Protein 6NOZ (pdb70)

Secondary structure (DSSP, 8-state):
----HHHH-STTHHHHHHS--GGG---EEEETTEEEE-S-TT--HHHHHHHHHHTT--BSSHHHHHHHHHHHTT--HHHHHHHHHHHTPPTTS---HHHHHHHHGGGBPP-EEEEEEEE-TTSSSEEEEEE-SSEEES-SBTT-EEEEE-TTSPEEEEEEEEEEEEEEEEPSSS-B---GGGBPP-SEEEEEE---TTS--EEEEEETTT-EEEETTEEEE--GGGS-EEEEEEE---SS---PPP-

Solvent-accessible surface area: 12442 Å² total

Structure (mmCIF, N/CA/C/O backbone):
data_6NOZ
#
_entry.id   6NOZ
#
_cell.length_a   49.722
_cell.length_b   65.672
_cell.length_c   170.038
_cell.angle_alpha   90.000
_cell.angle_beta   90.000
_cell.angle_gamma   90.000
#
_symmetry.space_group_name_H-M   'C 2 2 21'
#
loop_
_entity.id
_entity.type
_entity.pdbx_description
1 polymer Polyprotein
2 non-polymer 'ZINC ION'
3 non-polymer GLYCEROL
4 water water
#
loop_
_atom_site.group_PDB
_atom_site.id
_atom_site.type_symbol
_atom_site.label_atom_id
_atom_site.label_alt_id
_atom_site.label_comp_id
_atom_site.label_asym_id
_atom_site.label_entity_id
_atom_site.label_seq_id
_atom_site.pdbx_PDB_ins_code
_atom_site.Cartn_x
_atom_site.Cartn_y
_atom_site.Cartn_z
_atom_site.occupancy
_atom_site.B_iso_or_equiv
_atom_site.auth_seq_id
_atom_site.auth_comp_id
_atom_site.auth_asym_id
_atom_site.auth_atom_id
_atom_site.pdbx_PDB_model_num
ATOM 1 N N . SER A 1 1 ? -11.432 59.017 75.529 1.00 25.10 -1 SER A N 1
ATOM 2 C CA . SER A 1 1 ? -10.482 59.183 74.441 1.00 17.36 -1 SER A CA 1
ATOM 3 C C . SER A 1 1 ? -10.248 57.852 73.716 1.00 13.32 -1 SER A C 1
ATOM 4 O O . SER A 1 1 ? -10.112 56.818 74.360 1.00 18.16 -1 SER A O 1
ATOM 7 N N . ASN A 1 2 ? -10.222 57.875 72.382 1.00 12.69 0 ASN A N 1
ATOM 8 C CA . ASN A 1 2 ? -10.025 56.647 71.612 1.00 11.56 0 ASN A CA 1
ATOM 9 C C . ASN A 1 2 ? -8.679 56.037 71.980 1.00 12.06 0 ASN A C 1
ATOM 10 O O . ASN A 1 2 ? -7.703 56.746 72.076 1.00 11.47 0 ASN A O 1
ATOM 15 N N . ASN A 1 3 ? -8.658 54.729 72.217 1.00 11.15 1 ASN A N 1
ATOM 16 C CA . ASN A 1 3 ? -7.482 54.014 72.710 1.00 15.15 1 ASN A CA 1
ATOM 17 C C . ASN A 1 3 ? -6.526 53.684 71.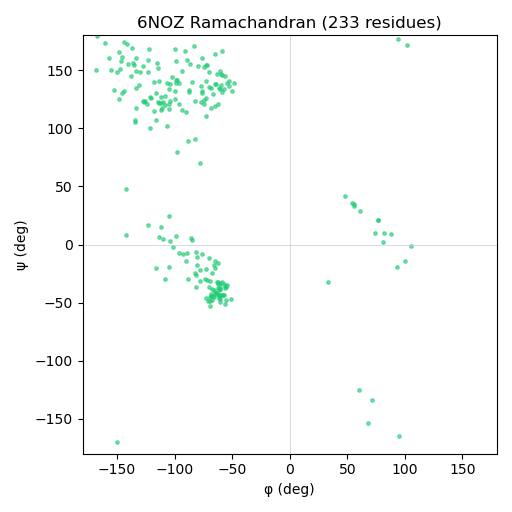561 1.00 17.85 1 ASN A C 1
ATOM 18 O O . ASN A 1 3 ? -6.666 52.646 70.912 1.00 25.14 1 ASN A O 1
ATOM 23 N N . TRP A 1 4 ? -5.582 54.583 71.289 1.00 10.42 2 TRP A N 1
ATOM 24 C CA . TRP A 1 4 ? -4.659 54.399 70.162 1.00 12.86 2 TRP A CA 1
ATOM 25 C C . TRP A 1 4 ? -3.275 53.969 70.644 1.00 12.75 2 TRP A C 1
ATOM 26 O O . TRP A 1 4 ? -2.487 53.414 69.871 1.00 11.66 2 TRP A O 1
ATOM 37 N N . ASP A 1 5 ? -2.997 54.204 71.924 1.00 10.08 3 ASP A N 1
ATOM 38 C CA . ASP A 1 5 ? -1.675 53.914 72.478 1.00 14.59 3 ASP A CA 1
ATOM 39 C C . ASP A 1 5 ? -1.323 52.429 72.399 1.00 17.13 3 ASP A C 1
ATOM 40 O O . ASP A 1 5 ? -0.165 52.084 72.210 1.00 17.43 3 ASP A O 1
ATOM 45 N N . SER A 1 6 ? -2.310 51.544 72.539 1.00 15.27 4 SER A N 1
ATOM 46 C CA . SER A 1 6 ? -1.995 50.118 72.509 1.00 22.29 4 SER A CA 1
ATOM 47 C C . SER A 1 6 ? -1.782 49.633 71.075 1.00 18.71 4 SER A C 1
ATOM 48 O O . SER A 1 6 ? -1.003 48.717 70.845 1.00 22.91 4 SER A O 1
ATOM 51 N N . HIS A 1 7 ? -2.471 50.247 70.115 1.00 13.53 5 HIS A N 1
ATOM 52 C CA . HIS A 1 7 ? -2.244 49.918 68.708 1.00 11.62 5 HIS A CA 1
ATOM 53 C C . HIS A 1 7 ? -0.879 50.390 68.241 1.00 11.72 5 HIS A C 1
ATOM 54 O O . HIS A 1 7 ? -0.148 49.628 67.613 1.00 13.55 5 HIS A O 1
ATOM 61 N N . TYR A 1 8 ? -0.539 51.645 68.540 1.00 8.67 6 TYR A N 1
ATOM 62 C CA . TYR A 1 8 ? 0.690 52.250 68.017 1.00 11.16 6 TYR A CA 1
ATOM 63 C C . TYR A 1 8 ? 1.902 52.004 68.899 1.00 16.25 6 TYR A C 1
ATOM 64 O O . TYR A 1 8 ? 3.034 51.994 68.412 1.00 15.30 6 TYR A O 1
ATOM 73 N N . GLY A 1 9 ? 1.675 51.864 70.200 1.00 12.01 7 GLY A N 1
ATOM 74 C CA . GLY A 1 9 ? 2.759 51.559 71.119 1.00 13.71 7 GLY A CA 1
ATOM 75 C C . GLY A 1 9 ? 3.663 52.719 71.478 1.00 12.67 7 GLY A C 1
ATOM 76 O O . GLY A 1 9 ? 4.804 52.508 71.902 1.00 14.78 7 GLY A O 1
ATOM 77 N N . PHE A 1 10 ? 3.183 53.945 71.305 1.00 10.59 8 PHE A N 1
ATOM 78 C CA . PHE A 1 10 ? 3.929 55.103 71.788 1.00 15.64 8 PHE A CA 1
ATOM 79 C C . PHE A 1 10 ? 2.973 56.129 72.389 1.00 18.22 8 PHE A C 1
ATOM 80 O O . PHE A 1 10 ? 1.792 56.149 72.059 1.00 14.35 8 PHE A O 1
ATOM 88 N N . ASP A 1 11 ? 3.486 56.964 73.286 1.00 17.08 9 ASP A N 1
ATOM 89 C CA . ASP A 1 11 ? 2.655 57.947 73.981 1.00 18.54 9 ASP A CA 1
ATOM 90 C C . ASP A 1 11 ? 2.055 58.972 73.023 1.00 14.48 9 ASP A C 1
ATOM 91 O O . ASP A 1 11 ? 2.681 59.328 72.025 1.00 14.42 9 ASP A O 1
ATOM 96 N N . LYS A 1 12 ? 0.847 59.441 73.334 1.00 15.64 10 LYS A N 1
ATOM 97 C CA . LYS A 1 12 ? 0.162 60.452 72.516 1.00 14.95 10 LYS A CA 1
ATOM 98 C C . LYS A 1 12 ? -0.114 59.989 71.082 1.00 14.28 10 LYS A C 1
ATOM 99 O O . LYS A 1 12 ? -0.196 60.800 70.162 1.00 10.69 10 LYS A O 1
ATOM 105 N N . ALA A 1 13 ? -0.283 58.686 70.897 1.00 10.34 11 ALA A N 1
ATOM 106 C CA . ALA A 1 13 ? -0.582 58.139 69.582 1.00 13.58 11 ALA A CA 1
ATOM 107 C C . ALA A 1 13 ? -1.877 58.739 69.017 1.00 13.50 11 ALA A C 1
ATOM 108 O O . ALA A 1 13 ? -1.994 58.949 67.812 1.00 11.97 11 ALA A O 1
ATOM 110 N N . GLY A 1 14 ? -2.822 59.063 69.894 1.00 12.25 12 GLY A N 1
ATOM 111 C CA . GLY A 1 14 ? -4.105 59.613 69.468 1.00 15.40 12 GLY A CA 1
ATOM 112 C C . GLY A 1 14 ? -3.965 60.958 68.779 1.00 17.86 12 GLY A C 1
ATOM 113 O O . GLY A 1 14 ? -4.736 61.298 67.878 1.00 21.72 12 GLY A O 1
ATOM 114 N N . GLU A 1 15 ? -2.969 61.729 69.199 1.00 16.72 13 GLU A N 1
ATOM 115 C CA . GLU A 1 15 ? -2.667 62.989 68.537 1.00 17.74 13 GLU A CA 1
ATOM 116 C C . GLU A 1 15 ? -2.101 62.719 67.151 1.00 16.34 13 GLU A C 1
ATOM 117 O O . GLU A 1 15 ? -2.598 63.234 66.150 1.00 19.47 13 GLU A O 1
ATOM 123 N N . PHE A 1 16 ? -1.073 61.886 67.097 1.00 12.13 14 PHE A N 1
ATOM 124 C CA . PHE A 1 16 ? -0.385 61.616 65.833 1.00 11.56 14 PHE A CA 1
ATOM 125 C C . PHE A 1 16 ? -1.335 61.002 64.809 1.00 12.06 14 PHE A C 1
ATOM 126 O O . PHE A 1 16 ? -1.282 61.322 63.617 1.00 13.47 14 PHE A O 1
ATOM 134 N N . HIS A 1 17 ? -2.217 60.136 65.296 1.00 10.67 15 HIS A N 1
ATOM 135 C CA . HIS A 1 17 ? -3.084 59.338 64.436 1.00 14.90 15 HIS A CA 1
ATOM 136 C C . HIS A 1 17 ? -3.896 60.200 63.486 1.00 14.93 15 HIS A C 1
ATOM 137 O O . HIS A 1 17 ? -4.120 59.826 62.343 1.00 10.65 15 HIS A O 1
ATOM 144 N N . MET A 1 18 ? -4.326 61.363 63.957 1.00 12.47 16 MET A N 1
ATOM 145 C CA . MET A 1 18 ? -5.204 62.207 63.153 1.00 17.04 16 MET A CA 1
ATOM 146 C C . MET A 1 18 ? -4.470 63.189 62.241 1.00 18.42 16 MET A C 1
ATOM 147 O O . MET A 1 18 ? -5.091 63.838 61.398 1.00 11.29 16 MET A O 1
ATOM 152 N N . LEU A 1 19 ? -3.153 63.284 62.383 1.00 8.65 17 LEU A N 1
ATOM 153 C CA . LEU A 1 19 ? -2.402 64.269 61.604 1.00 9.33 17 LEU A CA 1
ATOM 154 C C . LEU A 1 19 ? -2.324 63.943 60.113 1.00 14.07 17 LEU A C 1
ATOM 155 O O . LEU A 1 19 ? -2.295 62.776 59.708 1.00 13.77 17 LEU A O 1
ATOM 160 N N . ASP A 1 20 ? -2.277 65.001 59.313 1.00 9.71 18 ASP A N 1
ATOM 161 C CA . ASP A 1 20 ? -1.991 64.925 57.881 1.00 10.65 18 ASP A CA 1
ATOM 162 C C . ASP A 1 20 ? -0.507 64.650 57.707 1.00 13.97 18 ASP A C 1
ATOM 163 O O . ASP A 1 20 ? 0.310 65.426 58.179 1.00 13.51 18 ASP A O 1
ATOM 168 N N . HIS A 1 21 ? -0.150 63.552 57.049 1.00 10.75 19 HIS A N 1
ATOM 169 C CA . HIS A 1 21 ? 1.269 63.192 56.913 1.00 11.14 19 HIS A CA 1
ATOM 170 C C . HIS A 1 21 ? 1.837 63.536 55.540 1.00 11.87 19 HIS A C 1
ATOM 171 O O . HIS A 1 21 ? 3.020 63.311 55.282 1.00 10.35 19 HIS A O 1
ATOM 178 N N . THR A 1 22 ? 1.000 64.064 54.653 1.00 9.75 20 THR A N 1
ATOM 179 C CA . THR A 1 22 ? 1.384 64.161 53.239 1.00 10.52 20 THR A CA 1
ATOM 180 C C . THR A 1 22 ? 2.546 65.122 53.001 1.00 13.43 20 THR A C 1
ATOM 181 O O . THR A 1 22 ? 3.205 65.047 51.966 1.00 14.63 20 THR A O 1
ATOM 185 N N . GLY A 1 23 ? 2.817 66.001 53.968 1.00 12.60 21 GLY A N 1
ATOM 186 C CA . GLY A 1 23 ? 3.929 66.933 53.853 1.00 15.38 21 GLY A CA 1
ATOM 187 C C . GLY A 1 23 ? 5.279 66.243 53.958 1.00 15.54 21 GLY A C 1
ATOM 188 O O . GLY A 1 23 ? 6.322 66.827 53.653 1.00 14.75 21 GLY A O 1
ATOM 189 N N . PHE A 1 24 ? 5.258 64.983 54.373 1.00 12.06 22 PHE A N 1
ATOM 190 C CA . PHE A 1 24 ? 6.493 64.240 54.575 1.00 12.73 22 PHE A CA 1
ATOM 191 C C . PHE A 1 24 ? 6.679 63.114 53.564 1.00 14.35 22 PHE A C 1
ATOM 192 O O . PHE A 1 24 ? 7.514 62.221 53.752 1.00 11.28 22 PHE A O 1
ATOM 200 N N . ALA A 1 25 ? 5.904 63.158 52.484 1.00 12.11 23 ALA A N 1
ATOM 201 C CA . ALA A 1 25 ? 6.044 62.166 51.421 1.00 10.57 23 ALA A CA 1
ATOM 202 C C . ALA A 1 25 ? 7.254 62.489 50.552 1.00 17.95 23 ALA A C 1
ATOM 203 O O . ALA A 1 25 ? 7.105 62.899 49.402 1.00 11.56 23 ALA A O 1
ATOM 205 N N . PHE A 1 26 ? 8.454 62.322 51.108 1.00 14.64 24 PHE A N 1
ATOM 206 C CA . PHE A 1 26 ? 9.675 62.538 50.334 1.00 13.51 24 PHE A CA 1
ATOM 207 C C . PHE A 1 26 ? 9.772 61.525 49.196 1.00 9.93 24 PHE A C 1
ATOM 208 O O . PHE A 1 26 ? 9.462 60.349 49.394 1.00 9.28 24 PHE A O 1
ATOM 216 N N . PRO A 1 27 ? 10.194 61.976 48.001 1.00 10.54 25 PRO A N 1
ATOM 217 C CA . PRO A 1 27 ? 10.507 61.061 46.899 1.00 13.37 25 PRO A CA 1
ATOM 218 C C . PRO A 1 27 ? 11.454 59.952 47.357 1.00 16.41 25 PRO A C 1
ATOM 219 O O . PRO A 1 27 ? 12.448 60.233 48.048 1.00 12.26 25 PRO A O 1
ATOM 223 N N . SER A 1 28 ? 11.128 58.709 47.015 1.00 11.08 26 SER A N 1
ATOM 224 C CA . SER A 1 28 ? 11.954 57.566 47.402 1.00 12.39 26 SER A CA 1
ATOM 225 C C . SER A 1 28 ? 12.185 56.617 46.235 1.00 14.34 26 SER A C 1
ATOM 226 O O . SER A 1 28 ? 11.447 56.637 45.238 1.00 12.70 26 SER A O 1
ATOM 229 N N . GLU A 1 29 ? 13.221 55.795 46.368 1.00 11.68 27 GLU A N 1
ATOM 230 C CA . GLU A 1 29 ? 13.608 54.812 45.358 1.00 13.25 27 GLU A CA 1
ATOM 231 C C . GLU A 1 29 ? 14.130 53.563 46.051 1.00 13.78 27 GLU A C 1
ATOM 232 O O . GLU A 1 29 ? 14.288 53.542 47.265 1.00 13.47 27 GLU A O 1
ATOM 238 N N . VAL A 1 30 ? 14.411 52.531 45.269 1.00 14.41 28 VAL A N 1
ATOM 239 C CA . VAL A 1 30 ? 15.066 51.343 45.781 1.00 16.14 28 VAL A CA 1
ATOM 240 C C . VAL A 1 30 ? 16.448 51.262 45.139 1.00 17.50 28 VAL A C 1
ATOM 241 O O . VAL A 1 30 ? 16.576 51.245 43.915 1.00 14.91 28 VAL A O 1
ATOM 245 N N . VAL A 1 31 ? 17.482 51.252 45.979 1.00 10.09 29 VAL A N 1
ATOM 246 C CA . VAL A 1 31 ? 18.873 51.192 45.531 1.00 9.48 29 VAL A CA 1
ATOM 247 C C . VAL A 1 31 ? 19.554 50.037 46.250 1.00 9.24 29 VAL A C 1
ATOM 248 O O . VAL A 1 31 ? 19.525 49.977 47.471 1.00 8.04 29 VAL A O 1
ATOM 252 N N . ASN A 1 32 ? 20.126 49.109 45.489 1.00 8.76 30 ASN A N 1
ATOM 253 C CA . ASN A 1 32 ? 20.730 47.907 46.053 1.00 10.31 30 ASN A CA 1
ATOM 254 C C . ASN A 1 32 ? 19.822 47.231 47.065 1.00 11.43 30 ASN A C 1
ATOM 255 O O . ASN A 1 32 ? 20.278 46.819 48.128 1.00 10.81 30 ASN A O 1
ATOM 260 N N . GLY A 1 33 ? 18.531 47.155 46.753 1.00 10.64 31 GLY A N 1
ATOM 261 C CA . GLY A 1 33 ? 17.586 46.466 47.617 1.00 8.66 31 GLY A CA 1
ATOM 262 C C . GLY A 1 33 ? 17.079 47.254 48.814 1.00 15.13 31 GLY A C 1
ATOM 263 O O . GLY A 1 33 ? 16.291 46.735 49.608 1.00 17.97 31 GLY A O 1
ATOM 264 N N . ARG A 1 34 ? 17.504 48.506 48.948 1.00 10.88 32 ARG A N 1
ATOM 265 C CA . ARG A 1 34 ? 17.106 49.314 50.104 1.00 8.33 32 ARG A CA 1
ATOM 266 C C . ARG A 1 34 ? 16.225 50.479 49.710 1.00 10.26 32 ARG A C 1
ATOM 267 O O . ARG A 1 34 ? 16.479 51.137 48.705 1.00 9.42 32 ARG A O 1
ATOM 275 N N . ARG A 1 35 ? 15.220 50.763 50.532 1.00 9.45 33 ARG A N 1
ATOM 276 C CA . ARG A 1 35 ? 14.420 51.971 50.368 1.00 6.35 33 ARG A CA 1
ATOM 277 C C . ARG A 1 35 ? 15.235 53.193 50.787 1.00 8.34 33 ARG A C 1
ATOM 278 O O . ARG A 1 35 ? 15.756 53.247 51.905 1.00 10.06 33 ARG A O 1
ATOM 286 N N . VAL A 1 36 ? 15.336 54.172 49.892 1.00 9.28 34 VAL A N 1
ATOM 287 C CA . VAL A 1 36 ? 16.110 55.376 50.155 1.00 12.29 34 VAL A CA 1
ATOM 288 C C . VAL A 1 36 ? 15.357 56.624 49.727 1.00 13.97 34 VAL A C 1
ATOM 289 O O . VAL A 1 36 ? 14.496 56.568 48.842 1.00 9.55 34 VAL A O 1
ATOM 293 N N . LEU A 1 37 ? 15.683 57.743 50.372 1.00 8.80 35 LEU A N 1
ATOM 294 C CA . LEU A 1 37 ? 15.043 59.029 50.103 1.00 9.66 35 LEU A CA 1
ATOM 295 C C . LEU A 1 37 ? 15.959 59.968 49.338 1.00 9.86 35 LEU A C 1
ATOM 296 O O . LEU A 1 37 ? 17.137 60.084 49.662 1.00 8.61 35 LEU A O 1
ATOM 301 N N . LYS A 1 38 ? 15.389 60.675 48.379 1.00 9.30 36 LYS A N 1
ATOM 302 C CA . LYS A 1 38 ? 16.106 61.696 47.643 1.00 11.32 36 LYS A CA 1
ATOM 303 C C . LYS A 1 38 ? 16.620 62.790 48.617 1.00 14.22 36 LYS A C 1
ATOM 304 O O . LYS A 1 38 ? 15.945 63.161 49.507 1.00 11.21 36 LYS A O 1
ATOM 310 N N . THR A 1 39 ? 17.839 63.231 48.444 1.00 9.91 37 THR A N 1
ATOM 311 C CA . THR A 1 39 ? 18.354 64.293 49.295 1.00 12.81 37 THR A CA 1
ATOM 312 C C . THR A 1 39 ? 17.572 65.579 49.058 1.00 20.67 37 THR A C 1
ATOM 313 O O . THR A 1 39 ? 17.560 66.100 47.942 1.00 10.30 37 THR A O 1
ATOM 317 N N . THR A 1 40 ? 16.916 66.074 50.108 1.00 10.92 38 THR A N 1
ATOM 318 C CA . THR A 1 40 ? 16.149 67.313 50.030 1.00 12.86 38 THR A CA 1
ATOM 319 C C . THR A 1 40 ? 15.744 67.781 51.419 1.00 13.84 38 THR A C 1
ATOM 320 O O . THR A 1 40 ? 15.568 66.960 52.319 1.00 14.62 38 THR A O 1
ATOM 324 N N . ASP A 1 41 ? 15.612 69.094 51.601 1.00 13.11 39 ASP A N 1
ATOM 325 C CA . ASP A 1 41 ? 15.136 69.641 52.872 1.00 8.59 39 ASP A CA 1
ATOM 326 C C . ASP A 1 41 ? 15.973 69.181 54.077 1.00 12.31 39 ASP A C 1
ATOM 327 O O . ASP A 1 41 ? 15.430 68.993 55.167 1.00 12.23 39 ASP A O 1
ATOM 332 N N . ASN A 1 42 ? 17.274 68.980 53.883 1.00 13.79 40 ASN A N 1
ATOM 333 C CA . ASN A 1 42 ? 18.143 68.446 54.940 1.00 13.52 40 ASN A CA 1
ATOM 334 C C . ASN A 1 42 ? 17.659 67.128 55.554 1.00 10.76 40 ASN A C 1
ATOM 335 O O . ASN A 1 42 ? 17.847 66.885 56.753 1.00 10.96 40 ASN A O 1
ATOM 340 N N . ASN A 1 43 ? 17.060 66.265 54.744 1.00 9.70 41 ASN A N 1
ATOM 341 C CA . ASN A 1 43 ? 16.467 65.052 55.287 1.00 9.80 41 ASN A CA 1
ATOM 342 C C . ASN A 1 43 ? 17.434 63.880 55.372 1.00 8.66 41 ASN A C 1
ATOM 343 O O . ASN A 1 43 ? 17.003 62.746 55.522 1.00 8.27 41 ASN A O 1
ATOM 362 N N . TRP A 1 45 ? 19.451 62.912 57.676 1.00 7.51 43 TRP A N 1
ATOM 363 C CA . TRP A 1 45 ? 19.389 62.204 58.960 1.00 6.19 43 TRP A CA 1
ATOM 364 C C . TRP A 1 45 ? 18.272 61.152 58.956 1.00 10.27 43 TRP A C 1
ATOM 365 O O . TRP A 1 45 ? 18.402 60.098 59.586 1.00 8.41 43 TRP A O 1
ATOM 376 N N . VAL A 1 46 ? 17.190 61.432 58.229 1.00 7.46 44 VAL A N 1
ATOM 377 C CA . VAL A 1 46 ? 16.098 60.475 58.095 1.00 8.91 44 VAL A CA 1
ATOM 378 C C . VAL A 1 46 ? 16.513 59.320 57.196 1.00 10.12 44 VAL A C 1
ATOM 379 O O . VAL A 1 46 ? 16.267 58.162 57.502 1.00 9.05 44 VAL A O 1
ATOM 383 N N . ASN A 1 47 ? 17.130 59.649 56.068 1.00 8.62 45 ASN A N 1
ATOM 384 C CA . ASN A 1 47 ? 17.550 58.618 55.133 1.00 8.70 45 ASN A CA 1
ATOM 385 C C . ASN A 1 47 ? 18.448 57.578 55.818 1.00 8.66 45 ASN A C 1
ATOM 386 O O . ASN A 1 47 ? 18.227 56.370 55.697 1.00 6.55 45 ASN A O 1
ATOM 391 N N . VAL A 1 48 ? 19.440 58.038 56.573 1.00 9.42 46 VAL A N 1
ATOM 392 C CA . VAL A 1 48 ? 20.407 57.088 57.108 1.00 7.31 46 VAL A CA 1
ATOM 393 C C . VAL A 1 48 ? 19.868 56.413 58.374 1.00 6.19 46 VAL A C 1
ATOM 394 O O . VAL A 1 48 ? 20.241 55.284 58.679 1.00 7.90 46 VAL A O 1
ATOM 398 N N . THR A 1 49 ? 18.964 57.078 59.090 1.00 5.29 47 THR A N 1
ATOM 399 C CA . THR A 1 49 ? 18.296 56.415 60.202 1.00 5.84 47 THR A CA 1
ATOM 400 C C . THR A 1 49 ? 17.534 55.205 59.668 1.00 9.21 47 THR A C 1
ATOM 401 O O . THR A 1 49 ? 17.675 54.104 60.182 1.00 8.93 47 THR A O 1
ATOM 405 N N . CYS A 1 50 ? 16.743 55.405 58.614 1.00 6.52 48 CYS A N 1
ATOM 406 C CA . CYS A 1 50 ? 15.926 54.315 58.075 1.00 7.23 48 CYS A CA 1
ATOM 407 C C . CYS A 1 50 ? 16.758 53.253 57.352 1.00 5.83 48 CYS A C 1
ATOM 408 O O . CYS A 1 50 ? 16.401 52.071 57.365 1.00 10.31 48 CYS A O 1
ATOM 411 N N . LEU A 1 51 ? 17.875 53.654 56.754 1.00 4.19 49 LEU A N 1
ATOM 412 C CA . LEU A 1 51 ? 18.778 52.681 56.138 1.00 4.47 49 LEU A CA 1
ATOM 413 C C . LEU A 1 51 ? 19.325 51.707 57.174 1.00 9.57 49 LEU A C 1
ATOM 414 O O . LEU A 1 51 ? 19.374 50.502 56.935 1.00 8.61 49 LEU A O 1
ATOM 419 N N . GLN A 1 52 ? 19.725 52.219 58.338 1.00 8.33 50 GLN A N 1
ATOM 420 C CA . GLN A 1 52 ? 20.285 51.331 59.350 1.00 7.72 50 GLN A CA 1
ATOM 421 C C . GLN A 1 52 ? 19.211 50.408 59.932 1.00 8.09 50 GLN A C 1
ATOM 422 O O . GLN A 1 52 ? 19.496 49.263 60.289 1.00 6.67 50 GLN A O 1
ATOM 428 N N . LEU A 1 53 ? 17.973 50.885 60.003 1.00 8.64 51 LEU A N 1
ATOM 429 C CA . LEU A 1 53 ? 16.872 50.031 60.443 1.00 11.90 51 LEU A CA 1
ATOM 430 C C . LEU A 1 53 ? 16.712 48.853 59.489 1.00 9.38 51 LEU A C 1
ATOM 431 O O . LEU A 1 53 ? 16.429 47.731 59.908 1.00 11.48 51 LEU A O 1
ATOM 436 N N . GLN A 1 54 ? 16.894 49.124 58.204 1.00 6.71 52 GLN A N 1
ATOM 437 C CA . GLN A 1 54 ? 16.801 48.097 57.175 1.00 9.28 52 GLN A CA 1
ATOM 438 C C . GLN A 1 54 ? 17.972 47.133 57.210 1.00 11.17 52 GLN A C 1
ATOM 439 O O . GLN A 1 54 ? 17.784 45.920 57.157 1.00 11.75 52 GLN A O 1
ATOM 445 N N . PHE A 1 55 ? 19.183 47.676 57.267 1.00 8.10 53 PHE A N 1
ATOM 446 C CA . PHE A 1 55 ? 20.372 46.837 57.374 1.00 7.88 53 PHE A CA 1
ATOM 447 C C . PHE A 1 55 ? 20.284 45.919 58.598 1.00 13.70 53 PHE A C 1
ATOM 448 O O . PHE A 1 55 ? 20.727 44.781 58.549 1.00 11.66 53 PHE A O 1
ATOM 456 N N . ALA A 1 56 ? 19.698 46.410 59.690 1.00 6.49 54 ALA A N 1
ATOM 457 C CA . ALA A 1 56 ? 19.616 45.623 60.918 1.00 9.94 54 ALA A CA 1
ATOM 458 C C . ALA A 1 56 ? 18.474 44.610 60.880 1.00 10.49 54 ALA A C 1
ATOM 459 O O . ALA A 1 56 ? 18.400 43.740 61.746 1.00 8.71 54 ALA A O 1
ATOM 461 N N . ARG A 1 57 ? 17.596 44.729 59.882 1.00 10.86 55 ARG A N 1
ATOM 462 C CA . ARG A 1 57 ? 16.397 43.884 59.783 1.00 12.68 55 ARG A CA 1
ATOM 463 C C . ARG A 1 57 ? 15.526 43.965 61.035 1.00 16.02 55 ARG A C 1
ATOM 464 O O . ARG A 1 57 ? 14.903 42.976 61.431 1.00 10.65 55 ARG A O 1
ATOM 472 N N . PHE A 1 58 ? 15.481 45.141 61.654 1.00 6.45 56 PHE A N 1
ATOM 473 C CA . PHE A 1 58 ? 14.700 45.327 62.872 1.00 6.66 56 PHE A CA 1
ATOM 474 C C . PHE A 1 58 ? 13.205 45.338 62.577 1.00 9.71 56 PHE A C 1
ATOM 475 O O . PHE A 1 58 ? 12.784 45.701 61.473 1.00 13.16 56 PHE A O 1
ATOM 483 N N . ARG A 1 59 ? 12.420 44.975 63.588 1.00 8.90 57 ARG A N 1
ATOM 484 C CA . ARG A 1 59 ? 10.957 45.079 63.537 1.00 11.63 57 ARG A CA 1
ATOM 485 C C . ARG A 1 59 ? 10.483 45.856 64.756 1.00 10.45 57 ARG A C 1
ATOM 486 O O . ARG A 1 59 ? 11.151 45.858 65.791 1.00 15.97 57 ARG A O 1
ATOM 494 N N . PHE A 1 60 ? 9.337 46.515 64.650 1.00 10.64 58 PHE A N 1
ATOM 495 C CA . PHE A 1 60 ? 8.790 47.238 65.797 1.00 8.39 58 PHE A CA 1
ATOM 496 C C . PHE A 1 60 ? 7.807 46.372 66.579 1.00 14.19 58 PHE A C 1
ATOM 497 O O . PHE A 1 60 ? 7.144 45.512 66.006 1.00 14.32 58 PHE A O 1
ATOM 505 N N . LYS A 1 61 ? 7.722 46.601 67.891 1.00 12.30 59 LYS A N 1
ATOM 506 C CA . LYS A 1 61 ? 6.883 45.795 68.764 1.00 10.65 59 LYS A CA 1
ATOM 507 C C . LYS A 1 61 ? 5.393 45.927 68.438 1.00 17.85 59 LYS A C 1
ATOM 508 O O . LYS A 1 61 ? 4.670 44.937 68.431 1.00 17.97 59 LYS A O 1
ATOM 514 N N . SER A 1 62 ? 4.933 47.147 68.179 1.00 11.05 60 SER A N 1
ATOM 515 C CA . SER A 1 62 ? 3.498 47.382 68.029 1.00 16.58 60 SER A CA 1
ATOM 516 C C . SER A 1 62 ? 2.995 47.150 66.608 1.00 15.25 60 SER A C 1
ATOM 517 O O . SER A 1 62 ? 3.750 47.250 65.637 1.00 11.96 60 SER A O 1
ATOM 520 N N . ALA A 1 63 ? 1.704 46.851 66.498 1.00 12.99 61 ALA A N 1
ATOM 521 C CA . ALA A 1 63 ? 1.072 46.650 65.195 1.00 9.46 61 ALA A CA 1
ATOM 522 C C . ALA A 1 63 ? 1.162 47.905 64.344 1.00 11.18 61 ALA A C 1
ATOM 523 O O . ALA A 1 63 ? 1.434 47.840 63.138 1.00 13.81 61 ALA A O 1
ATOM 525 N N . GLY A 1 64 ? 0.893 49.045 64.973 1.00 9.25 62 GLY A N 1
ATOM 526 C CA . GLY A 1 64 ? 0.821 50.312 64.265 1.00 10.82 62 GLY A CA 1
ATOM 527 C C . GLY A 1 64 ? 2.166 50.773 63.723 1.00 9.81 62 GLY A C 1
ATOM 528 O O . GLY A 1 64 ? 2.269 51.176 62.563 1.00 12.96 62 GLY A O 1
ATOM 529 N N . LEU A 1 65 ? 3.201 50.728 64.560 1.00 10.36 63 LEU A N 1
ATOM 530 C CA . LEU A 1 65 ? 4.536 51.138 64.117 1.00 9.36 63 LEU A CA 1
ATOM 531 C C . LEU A 1 65 ? 5.068 50.214 63.036 1.00 10.23 63 LEU A C 1
ATOM 532 O O . LEU A 1 65 ? 5.677 50.669 62.065 1.00 11.77 63 LEU A O 1
ATOM 537 N N . GLN A 1 66 ? 4.849 48.914 63.199 1.00 9.16 64 GLN A N 1
ATOM 538 C CA . GLN A 1 66 ? 5.395 47.967 62.237 1.00 9.40 64 GLN A CA 1
ATOM 539 C C . GLN A 1 66 ? 4.712 48.135 60.890 1.00 10.24 64 GLN A C 1
ATOM 540 O O . GLN A 1 66 ? 5.347 48.023 59.846 1.00 11.63 64 GLN A O 1
ATOM 546 N N . ALA A 1 67 ? 3.408 48.398 60.909 1.00 9.97 65 ALA A N 1
ATOM 547 C CA . ALA A 1 67 ? 2.694 48.668 59.661 1.00 9.57 65 ALA A CA 1
ATOM 548 C C . ALA A 1 67 ? 3.213 49.945 58.990 1.00 10.96 65 ALA A C 1
ATOM 549 O O . ALA A 1 67 ? 3.393 49.980 57.775 1.00 11.64 65 ALA A O 1
ATOM 551 N N . MET A 1 68 ? 3.462 50.985 59.785 1.00 9.85 66 MET A N 1
ATOM 552 C CA . MET A 1 68 ? 4.078 52.223 59.292 1.00 8.70 66 MET A CA 1
ATOM 553 C C . MET A 1 68 ? 5.455 51.975 58.672 1.00 11.19 66 MET A C 1
ATOM 554 O O . MET A 1 68 ? 5.803 52.529 57.629 1.00 8.44 66 MET A O 1
ATOM 559 N N . TRP A 1 69 ? 6.237 51.150 59.356 1.00 7.83 67 TRP A N 1
ATOM 560 C CA . TRP A 1 69 ? 7.591 50.860 58.941 1.00 8.71 67 TRP A CA 1
ATOM 561 C C . TRP A 1 69 ? 7.569 50.039 57.657 1.00 10.26 67 TRP A C 1
ATOM 562 O O . TRP A 1 69 ? 8.304 50.327 56.702 1.00 9.70 67 TRP A O 1
ATOM 573 N N . GLU A 1 70 ? 6.705 49.035 57.618 1.00 12.07 68 GLU A N 1
ATOM 574 C CA . GLU A 1 70 ? 6.572 48.209 56.422 1.00 10.77 68 GLU A CA 1
ATOM 575 C C . GLU A 1 70 ? 6.090 49.034 55.225 1.00 16.30 68 GLU A C 1
ATOM 576 O O . GLU A 1 70 ? 6.555 48.813 54.107 1.00 13.42 68 GLU A O 1
ATOM 582 N N . SER A 1 71 ? 5.192 49.997 55.459 1.00 10.57 69 SER A N 1
ATOM 583 C CA . SER A 1 71 ? 4.763 50.922 54.405 1.00 13.12 69 SER A CA 1
ATOM 584 C C . SER A 1 71 ? 5.932 51.749 53.891 1.00 15.03 69 SER A C 1
ATOM 585 O O . SER A 1 71 ? 6.051 51.987 52.687 1.00 12.53 69 SER A O 1
ATOM 588 N N . TYR A 1 72 ? 6.773 52.214 54.809 1.00 8.68 70 TYR A N 1
ATOM 589 C CA . TYR A 1 72 ? 7.953 52.965 54.420 1.00 9.37 70 TYR A CA 1
ATOM 590 C C . TYR A 1 72 ? 8.798 52.139 53.465 1.00 8.17 70 TYR A C 1
ATOM 591 O O . TYR A 1 72 ? 9.192 52.619 52.408 1.00 11.12 70 TYR A O 1
ATOM 600 N N . CYS A 1 73 ? 9.092 50.902 53.846 1.00 11.01 71 CYS A N 1
ATOM 601 C CA . CYS A 1 73 ? 9.966 50.070 53.020 1.00 11.04 71 CYS A CA 1
ATOM 602 C C . CYS A 1 73 ? 9.384 49.849 51.624 1.00 13.21 71 CYS A C 1
ATOM 603 O O . CYS A 1 73 ? 10.117 49.837 50.636 1.00 10.87 71 CYS A O 1
ATOM 606 N N . THR A 1 74 ? 8.065 49.722 51.526 1.00 13.95 72 THR A N 1
ATOM 607 C CA . THR A 1 74 ? 7.451 49.532 50.208 1.00 14.44 72 THR A CA 1
ATOM 608 C C . THR A 1 74 ? 7.170 50.851 49.482 1.00 18.02 72 THR A C 1
ATOM 609 O O . THR A 1 74 ? 6.565 50.856 48.414 1.00 17.45 72 THR A O 1
ATOM 613 N N . GLY A 1 75 ? 7.601 51.974 50.046 1.00 12.63 73 GLY A N 1
ATOM 614 C CA . GLY A 1 75 ? 7.584 53.222 49.289 1.00 9.65 73 GLY A CA 1
ATOM 615 C C . GLY A 1 75 ? 6.501 54.227 49.660 1.00 18.07 73 GLY A C 1
ATOM 616 O O . GLY A 1 75 ? 6.440 55.315 49.085 1.00 14.59 73 GLY A O 1
ATOM 617 N N . ASP A 1 76 ? 5.651 53.864 50.618 1.00 15.94 74 ASP A N 1
ATOM 618 C CA . ASP A 1 76 ? 4.631 54.766 51.157 1.00 11.37 74 ASP A CA 1
ATOM 619 C C . ASP A 1 76 ? 5.192 55.353 52.456 1.00 13.48 74 ASP A C 1
ATOM 620 O O . ASP A 1 76 ? 4.852 54.913 53.553 1.00 9.98 74 ASP A O 1
ATOM 625 N N . VAL A 1 77 ? 6.057 56.352 52.302 1.00 10.81 75 VAL A N 1
ATOM 626 C CA . VAL A 1 77 ? 6.988 56.746 53.356 1.00 8.21 75 VAL A CA 1
ATOM 627 C C . VAL A 1 77 ? 6.476 57.810 54.313 1.00 10.29 75 VAL A C 1
ATOM 628 O O . VAL A 1 77 ? 7.063 58.006 55.375 1.00 9.15 75 VAL A O 1
ATOM 632 N N . ALA A 1 78 ? 5.381 58.482 53.954 1.00 14.23 76 ALA A N 1
ATOM 633 C CA . ALA A 1 78 ? 4.998 59.721 54.632 1.00 10.68 76 ALA A CA 1
ATOM 634 C C . ALA A 1 78 ? 4.737 59.543 56.126 1.00 11.77 76 ALA A C 1
ATOM 635 O O . ALA A 1 78 ? 5.207 60.335 56.943 1.00 9.18 76 ALA A O 1
ATOM 637 N N . MET A 1 79 ? 3.973 58.522 56.485 1.00 6.78 77 MET A N 1
ATOM 638 C CA . MET A 1 79 ? 3.554 58.403 57.870 1.00 12.91 77 MET A CA 1
ATOM 639 C C . MET A 1 79 ? 4.736 58.086 58.775 1.00 9.64 77 MET A C 1
ATOM 640 O O . MET A 1 79 ? 4.885 58.707 59.826 1.00 6.97 77 MET A O 1
ATOM 645 N N . PHE A 1 80 ? 5.602 57.159 58.363 1.00 10.49 78 PHE A N 1
ATOM 646 C CA . PHE A 1 80 ? 6.761 56.850 59.201 1.00 11.54 78 PHE A CA 1
ATOM 647 C C . PHE A 1 80 ? 7.719 58.036 59.297 1.00 10.59 78 PHE A C 1
ATOM 648 O O . PHE A 1 80 ? 8.287 58.283 60.361 1.00 10.13 78 PHE A O 1
ATOM 656 N N . VAL A 1 81 ? 7.918 58.752 58.191 1.00 13.21 79 VAL A N 1
ATOM 657 C CA . VAL A 1 81 ? 8.841 59.887 58.183 1.00 9.92 79 VAL A CA 1
ATOM 658 C C . VAL A 1 81 ? 8.298 61.005 59.071 1.00 11.47 79 VAL A C 1
ATOM 659 O O . VAL A 1 81 ? 9.032 61.610 59.854 1.00 10.17 79 VAL A O 1
ATOM 663 N N . HIS A 1 82 ? 7.004 61.280 58.949 1.00 10.46 80 HIS A N 1
ATOM 664 C CA . HIS A 1 82 ? 6.370 62.262 59.811 1.00 8.54 80 HIS A CA 1
ATOM 665 C C . HIS A 1 82 ? 6.565 61.879 61.286 1.00 12.26 80 HIS A C 1
ATOM 666 O O . HIS A 1 82 ? 6.861 62.730 62.126 1.00 9.71 80 HIS A O 1
ATOM 673 N N . TRP A 1 83 ? 6.397 60.598 61.602 1.00 8.37 81 TRP A N 1
ATOM 674 C CA . TRP A 1 83 ? 6.544 60.149 62.987 1.00 11.39 81 TRP A CA 1
ATOM 675 C C . TRP A 1 83 ? 7.956 60.429 63.520 1.00 9.70 81 TRP A C 1
ATOM 676 O O . TRP A 1 83 ? 8.120 60.841 64.671 1.00 9.01 81 TRP A O 1
ATOM 687 N N . LEU A 1 84 ? 8.971 60.253 62.680 1.00 8.39 82 LEU A N 1
ATOM 688 C CA . LEU A 1 84 ? 10.327 60.554 63.108 1.00 9.53 82 LEU A CA 1
ATOM 689 C C . LEU A 1 84 ? 10.491 62.021 63.477 1.00 11.60 82 LEU A C 1
ATOM 690 O O . LEU A 1 84 ? 11.121 62.328 64.491 1.00 8.36 82 LEU A O 1
ATOM 695 N N . TYR A 1 85 ? 9.945 62.921 62.663 1.00 9.80 83 TYR A N 1
ATOM 696 C CA . TYR A 1 85 ? 10.020 64.355 62.952 1.00 9.45 83 TYR A CA 1
ATOM 697 C C . TYR A 1 85 ? 9.184 64.699 64.172 1.00 13.65 83 TYR A C 1
ATOM 698 O O . TYR A 1 85 ? 9.590 65.482 65.027 1.00 8.00 83 TYR A O 1
ATOM 707 N N . TRP A 1 86 ? 8.001 64.112 64.238 1.00 8.62 84 TRP A N 1
ATOM 708 C CA . TRP A 1 86 ? 7.100 64.309 65.371 1.00 10.84 84 TRP A CA 1
ATOM 709 C C . TRP A 1 86 ? 7.709 63.829 66.700 1.00 13.97 84 TRP A C 1
ATOM 710 O O . TRP A 1 86 ? 7.659 64.529 67.709 1.00 11.07 84 TRP A O 1
ATOM 721 N N . LEU A 1 87 ? 8.297 62.637 66.693 1.00 8.96 85 LEU A N 1
ATOM 722 C CA . LEU A 1 87 ? 8.891 62.056 67.897 1.00 9.81 85 LEU A CA 1
ATOM 723 C C . LEU A 1 87 ? 10.101 62.849 68.388 1.00 10.93 85 LEU A C 1
ATOM 724 O O . LEU A 1 87 ? 10.241 63.117 69.582 1.00 15.44 85 LEU A O 1
ATOM 729 N N . THR A 1 88 ? 10.985 63.213 67.466 1.00 11.88 86 THR A N 1
ATOM 730 C CA . THR A 1 88 ? 12.209 63.933 67.818 1.00 9.66 86 THR A CA 1
ATOM 731 C C . THR A 1 88 ? 11.975 65.424 68.018 1.00 12.97 86 THR A C 1
ATOM 732 O O . THR A 1 88 ? 12.813 66.112 68.598 1.00 13.54 86 THR A O 1
ATOM 736 N N . GLY A 1 89 ? 10.849 65.929 67.520 1.00 11.77 87 GLY A N 1
ATOM 737 C CA . GLY A 1 89 ? 10.542 67.347 67.606 1.00 12.50 87 GLY A CA 1
ATOM 738 C C . GLY A 1 89 ? 11.309 68.209 66.616 1.00 16.51 87 GLY A C 1
ATOM 739 O O . GLY A 1 89 ? 11.453 69.410 66.811 1.00 17.21 87 GLY A O 1
ATOM 740 N N . VAL A 1 90 ? 11.801 67.599 65.543 1.00 9.08 88 VAL A N 1
ATOM 741 C CA . VAL A 1 90 ? 12.568 68.326 64.533 1.00 6.45 88 VAL A CA 1
ATOM 742 C C . VAL A 1 90 ? 11.635 69.000 63.497 1.00 9.19 88 VAL A C 1
ATOM 743 O O . VAL A 1 90 ? 10.627 68.424 63.096 1.00 12.60 88 VAL A O 1
ATOM 747 N N . ASP A 1 91 ? 11.964 70.221 63.084 1.00 12.30 89 ASP A N 1
ATOM 748 C CA . ASP A 1 91 ? 11.216 70.896 62.018 1.00 18.11 89 ASP A CA 1
ATOM 749 C C . ASP A 1 91 ? 11.577 70.356 60.638 1.00 15.89 89 ASP A C 1
ATOM 750 O O . ASP A 1 91 ? 12.760 70.155 60.336 1.00 12.26 89 ASP A O 1
ATOM 755 N N . LYS A 1 92 ? 10.574 70.139 59.792 1.00 14.93 90 LYS A N 1
ATOM 756 C CA . LYS A 1 92 ? 10.862 69.766 58.414 1.00 7.61 90 LYS A CA 1
ATOM 757 C C . LYS A 1 92 ? 11.732 70.847 57.788 1.00 10.38 90 LYS A C 1
ATOM 758 O O . LYS A 1 92 ? 11.460 72.034 57.944 1.00 15.86 90 LYS A O 1
ATOM 764 N N . GLY A 1 93 ? 12.786 70.440 57.088 1.00 12.67 91 GLY A N 1
ATOM 765 C CA . GLY A 1 93 ? 13.692 71.399 56.477 1.00 12.31 91 GLY A CA 1
ATOM 766 C C . GLY A 1 93 ? 14.972 71.638 57.266 1.00 14.55 91 GLY A C 1
ATOM 767 O O . GLY A 1 93 ? 15.937 72.216 56.750 1.00 15.43 91 GLY A O 1
ATOM 768 N N . GLN A 1 94 ? 14.988 71.195 58.519 1.00 10.54 92 GLN A N 1
ATOM 769 C CA . GLN A 1 94 ? 16.159 71.381 59.373 1.00 13.55 92 GLN A CA 1
ATOM 770 C C . GLN A 1 94 ? 16.980 70.103 59.494 1.00 14.94 92 GLN A C 1
ATOM 771 O O . GLN A 1 94 ? 16.432 68.998 59.512 1.00 10.86 92 GLN A O 1
ATOM 777 N N . PRO A 1 95 ? 18.308 70.253 59.567 1.00 11.57 93 PRO A N 1
ATOM 778 C CA . PRO A 1 95 ? 19.175 69.087 59.764 1.00 16.14 93 PRO A CA 1
ATOM 779 C C . PRO A 1 95 ? 19.036 68.556 61.186 1.00 20.22 93 PRO A C 1
ATOM 780 O O . PRO A 1 95 ? 18.668 69.313 62.088 1.00 13.47 93 PRO A O 1
ATOM 784 N N . SER A 1 96 ? 19.316 67.273 61.384 1.00 12.15 94 SER A N 1
ATOM 785 C CA . SER A 1 96 ? 19.286 66.706 62.718 1.00 13.74 94 SER A CA 1
ATOM 786 C C . SER A 1 96 ? 20.276 65.540 62.871 1.00 13.47 94 SER A C 1
ATOM 787 O O . SER A 1 96 ? 21.125 65.295 62.002 1.00 11.36 94 SER A O 1
ATOM 790 N N . ASP A 1 97 ? 20.151 64.838 63.992 1.00 11.96 95 ASP A N 1
ATOM 791 C CA . ASP A 1 97 ? 21.115 63.843 64.443 1.00 11.47 95 ASP A CA 1
ATOM 792 C C . ASP A 1 97 ? 20.516 62.442 64.374 1.00 13.10 95 ASP A C 1
ATOM 793 O O . ASP A 1 97 ? 19.569 62.136 65.102 1.00 9.36 95 ASP A O 1
ATOM 798 N N . SER A 1 98 ? 21.081 61.590 63.523 1.00 9.33 96 SER A N 1
ATOM 799 C CA . SER A 1 98 ? 20.538 60.244 63.324 1.00 11.34 96 SER A CA 1
ATOM 800 C C . SER A 1 98 ? 20.757 59.357 64.551 1.00 10.02 96 SER A C 1
ATOM 801 O O . SER A 1 98 ? 19.911 58.521 64.894 1.00 9.60 96 SER A O 1
ATOM 804 N N . GLU A 1 99 ? 21.901 59.528 65.209 1.00 5.44 97 GLU A N 1
ATOM 805 C CA . GLU A 1 99 ? 22.201 58.758 66.419 1.00 7.88 97 GLU A CA 1
ATOM 806 C C . GLU A 1 99 ? 21.206 59.072 67.528 1.00 10.56 97 GLU A C 1
ATOM 807 O O . GLU A 1 99 ? 20.767 58.171 68.254 1.00 8.29 97 GLU A O 1
ATOM 813 N N A ASN A 1 100 ? 20.852 60.344 67.675 0.62 10.75 98 ASN A N 1
ATOM 814 N N B ASN A 1 100 ? 20.854 60.349 67.666 0.38 10.76 98 ASN A N 1
ATOM 815 C CA A ASN A 1 100 ? 19.844 60.711 68.667 0.62 10.91 98 ASN A CA 1
ATOM 816 C CA B ASN A 1 100 ? 19.825 60.749 68.626 0.38 10.94 98 ASN A CA 1
ATOM 817 C C A ASN A 1 100 ? 18.490 60.080 68.317 0.62 9.76 98 ASN A C 1
ATOM 818 C C B ASN A 1 100 ? 18.505 60.063 68.309 0.38 9.78 98 ASN A C 1
ATOM 819 O O A ASN A 1 100 ? 17.789 59.575 69.198 0.62 10.36 98 ASN A O 1
ATOM 82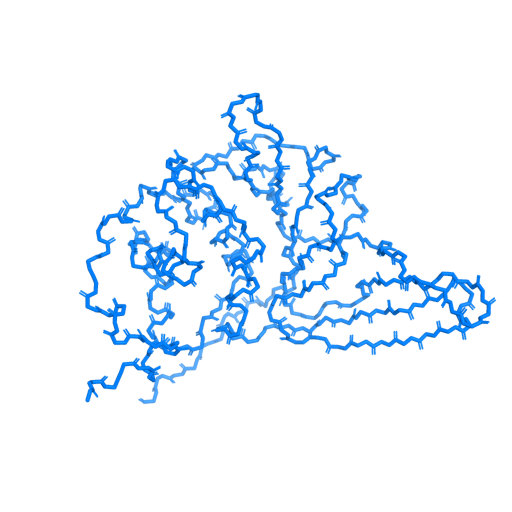0 O O B ASN A 1 100 ? 17.842 59.519 69.195 0.38 10.36 98 ASN A O 1
ATOM 829 N N . ALA A 1 101 ? 18.140 60.078 67.032 1.00 5.93 99 ALA A N 1
ATOM 830 C CA . ALA A 1 101 ? 16.896 59.450 66.585 1.00 7.31 99 ALA A CA 1
ATOM 831 C C . ALA A 1 101 ? 16.892 57.949 66.875 1.00 11.14 99 ALA A C 1
ATOM 832 O O . ALA A 1 101 ? 15.933 57.421 67.426 1.00 8.02 99 ALA A O 1
ATOM 834 N N . LEU A 1 102 ? 17.970 57.268 66.497 1.00 8.69 100 LEU A N 1
ATOM 835 C CA . LEU A 1 102 ? 18.092 55.834 66.733 1.00 10.14 100 LEU A CA 1
ATOM 836 C C . LEU A 1 102 ? 17.979 55.492 68.216 1.00 8.50 100 LEU A C 1
ATOM 837 O O . LEU A 1 102 ? 17.285 54.545 68.583 1.00 12.25 100 LEU A O 1
ATOM 842 N N . ASN A 1 103 ? 18.642 56.272 69.067 1.00 8.57 101 ASN A N 1
ATOM 843 C CA . ASN A 1 103 ? 18.526 56.080 70.512 1.00 8.57 101 ASN A CA 1
ATOM 844 C C . ASN A 1 103 ? 17.082 56.248 71.021 1.00 11.30 101 ASN A C 1
ATOM 845 O O . ASN A 1 103 ? 16.679 55.581 71.966 1.00 12.78 101 ASN A O 1
ATOM 850 N N . MET A 1 104 ? 16.308 57.135 70.398 1.00 12.63 102 MET A N 1
ATOM 851 C CA . MET A 1 104 ? 14.905 57.292 70.776 1.00 12.73 102 MET A CA 1
ATOM 852 C C . MET A 1 104 ? 14.071 56.112 70.285 1.00 12.20 102 MET A C 1
ATOM 853 O O . MET A 1 104 ? 13.052 55.756 70.891 1.00 11.04 102 MET A O 1
ATOM 858 N N . LEU A 1 105 ? 14.492 55.519 69.171 1.00 10.15 103 LEU A N 1
ATOM 859 C CA . LEU A 1 105 ? 13.728 54.445 68.548 1.00 10.21 103 LEU A CA 1
ATOM 860 C C . LEU A 1 105 ? 13.905 53.110 69.246 1.00 10.45 103 LEU A C 1
ATOM 861 O O . LEU A 1 105 ? 13.060 52.221 69.109 1.00 9.47 103 LEU A O 1
ATOM 866 N N . SER A 1 106 ? 15.014 52.976 69.976 1.00 10.40 104 SER A N 1
ATOM 867 C CA . SER A 1 106 ? 15.427 51.708 70.570 1.00 11.35 104 SER A CA 1
ATOM 868 C C . SER A 1 106 ? 14.316 51.017 71.389 1.00 10.37 104 SER A C 1
ATOM 869 O O . SER A 1 106 ? 14.069 49.820 71.233 1.00 7.87 104 SER A O 1
ATOM 872 N N . LYS A 1 107 ? 13.641 51.768 72.250 1.00 10.17 105 LYS A N 1
ATOM 873 C CA . LYS A 1 107 ? 12.625 51.171 73.127 1.00 12.87 105 LYS A CA 1
ATOM 874 C C . LYS A 1 107 ? 11.407 50.604 72.384 1.00 11.80 105 LYS A C 1
ATOM 875 O O . LYS A 1 107 ? 10.618 49.855 72.968 1.00 10.64 105 LYS A O 1
ATOM 881 N N . TYR A 1 108 ? 11.258 50.953 71.106 1.00 10.17 106 TYR A N 1
ATOM 882 C CA . TYR A 1 108 ? 10.106 50.507 70.316 1.00 7.40 106 TYR A CA 1
ATOM 883 C C . TYR A 1 108 ? 10.405 49.260 69.484 1.00 8.35 106 TYR A C 1
ATOM 884 O O . TYR A 1 108 ? 9.502 48.692 68.869 1.00 10.36 106 TYR A O 1
ATOM 893 N N . ILE A 1 109 ? 11.671 48.845 69.459 1.00 9.50 107 ILE A N 1
ATOM 894 C CA . ILE A 1 109 ? 12.107 47.800 68.544 1.00 10.58 107 ILE A CA 1
ATOM 895 C C . ILE A 1 109 ? 12.174 46.445 69.246 1.00 13.91 107 ILE A C 1
ATOM 896 O O . ILE A 1 109 ? 12.593 46.360 70.399 1.00 10.43 107 ILE A O 1
ATOM 901 N N . VAL A 1 110 ? 11.731 45.399 68.550 1.00 6.94 108 VAL A N 1
ATOM 902 C CA . VAL A 1 110 ? 11.800 44.033 69.049 1.00 7.70 108 VAL A CA 1
ATOM 903 C C . VAL A 1 110 ? 13.264 43.664 69.260 1.00 8.90 108 VAL A C 1
ATOM 904 O O . VAL A 1 110 ? 14.048 43.729 68.316 1.00 9.89 108 VAL A O 1
ATOM 908 N N . PRO A 1 111 ? 13.642 43.301 70.502 1.00 16.12 109 PRO A N 1
ATOM 909 C CA . PRO A 1 111 ? 15.040 42.935 70.785 1.00 18.01 109 PRO A CA 1
ATOM 910 C C . PRO A 1 111 ? 15.538 41.838 69.856 1.00 16.74 109 PRO A C 1
ATOM 911 O O . PRO A 1 111 ? 14.790 40.909 69.545 1.00 15.57 109 PRO A O 1
ATOM 915 N N . ALA A 1 112 ? 16.776 41.955 69.389 1.00 9.66 110 ALA A N 1
ATOM 916 C CA . ALA A 1 112 ? 17.262 41.044 68.365 1.00 14.72 110 ALA A CA 1
ATOM 917 C C . ALA A 1 112 ? 18.714 40.662 68.585 1.00 13.55 110 ALA A C 1
ATOM 918 O O . ALA A 1 112 ? 19.329 40.025 67.735 1.00 12.18 110 ALA A O 1
ATOM 920 N N . GLY A 1 113 ? 19.267 41.045 69.725 1.00 15.50 111 GLY A N 1
ATOM 921 C CA . GLY A 1 113 ? 20.676 40.789 69.937 1.00 11.73 111 GLY A CA 1
ATOM 922 C C . GLY A 1 113 ? 21.124 40.999 71.362 1.00 15.19 111 GLY A C 1
ATOM 923 O O . GLY A 1 113 ? 20.350 41.378 72.248 1.00 12.13 111 GLY A O 1
ATOM 924 N N . SER A 1 114 ? 22.407 40.754 71.568 1.00 16.74 112 SER A N 1
ATOM 925 C CA . SER A 1 114 ? 23.020 40.892 72.868 1.00 15.92 112 SER A CA 1
ATOM 926 C C . SER A 1 114 ? 24.437 41.377 72.649 1.00 17.54 112 SER A C 1
ATOM 927 O O . SER A 1 114 ? 25.149 40.821 71.823 1.00 17.27 112 SER A O 1
ATOM 930 N N . VAL A 1 115 ? 24.833 42.422 73.367 1.00 10.37 113 VAL A N 1
ATOM 931 C CA . VAL A 1 115 ? 26.170 42.978 73.208 1.00 9.38 113 VAL A CA 1
ATOM 932 C C . VAL A 1 115 ? 26.898 42.912 74.531 1.00 17.38 113 VAL A C 1
ATOM 933 O O . VAL A 1 115 ? 26.378 43.386 75.540 1.00 14.20 113 VAL A O 1
ATOM 937 N N . THR A 1 116 ? 28.084 42.311 74.536 1.00 10.53 114 THR A N 1
ATOM 938 C CA . THR A 1 116 ? 28.897 42.310 75.754 1.00 8.85 114 THR A CA 1
ATOM 939 C C . THR A 1 116 ? 29.962 43.385 75.647 1.00 15.22 114 THR A C 1
ATOM 940 O O . THR A 1 116 ? 30.720 43.410 74.677 1.00 10.44 114 THR A O 1
ATOM 944 N N . ILE A 1 117 ? 29.997 44.274 76.639 1.00 11.91 115 ILE A N 1
ATOM 945 C CA . ILE A 1 117 ? 30.981 45.348 76.696 1.00 7.48 115 ILE A CA 1
ATOM 946 C C . ILE A 1 117 ? 31.892 45.133 77.899 1.00 13.62 115 ILE A C 1
ATOM 947 O O . ILE A 1 117 ? 31.427 45.031 79.036 1.00 17.47 115 ILE A O 1
ATOM 952 N N . GLU A 1 118 ? 33.182 45.045 77.626 1.00 13.05 116 GLU A N 1
ATOM 953 C CA . GLU A 1 118 ? 34.185 44.751 78.630 1.00 10.85 116 GLU A CA 1
ATOM 954 C C . GLU A 1 118 ? 34.950 46.011 78.993 1.00 15.79 116 GLU A C 1
ATOM 955 O O . GLU A 1 118 ? 35.387 46.762 78.115 1.00 14.47 116 GLU A O 1
ATOM 961 N N . ARG A 1 119 ? 35.118 46.226 80.293 1.00 14.64 117 ARG A N 1
ATOM 962 C CA . ARG A 1 119 ? 35.864 47.355 80.813 1.00 12.60 117 ARG A CA 1
ATOM 963 C C . ARG A 1 119 ? 37.072 46.795 81.544 1.00 17.57 117 ARG A C 1
ATOM 964 O O . ARG A 1 119 ? 36.928 46.215 82.611 1.00 17.94 117 ARG A O 1
ATOM 972 N N . VAL A 1 120 ? 38.255 46.940 80.963 1.00 13.92 118 VAL A N 1
ATOM 973 C CA . VAL A 1 120 ? 39.401 46.190 81.458 1.00 7.84 118 VAL A CA 1
ATOM 974 C C . VAL A 1 120 ? 40.694 46.950 81.239 1.00 15.98 118 VAL A C 1
ATOM 975 O O . VAL A 1 120 ? 40.806 47.743 80.301 1.00 10.95 118 VAL A O 1
ATOM 979 N N . THR A 1 121 ? 41.648 46.739 82.145 1.00 13.76 119 THR A N 1
ATOM 980 C CA . THR A 1 121 ? 42.962 47.363 82.070 1.00 12.03 119 THR A CA 1
ATOM 981 C C . THR A 1 121 ? 43.883 46.437 81.288 1.00 16.08 119 THR A C 1
ATOM 982 O O . THR A 1 121 ? 43.551 45.275 81.075 1.00 19.08 119 THR A O 1
ATOM 986 N N . HIS A 1 122 ? 45.045 46.931 80.874 1.00 16.27 120 HIS A N 1
ATOM 987 C CA . HIS A 1 122 ? 45.839 46.163 79.923 1.00 21.98 120 HIS A CA 1
ATOM 988 C C . HIS A 1 122 ? 46.501 44.937 80.551 1.00 29.12 120 HIS A C 1
ATOM 989 O O . HIS A 1 122 ? 46.841 43.997 79.838 1.00 23.98 120 HIS A O 1
ATOM 996 N N . ASP A 1 123 ? 46.669 44.919 81.871 1.00 20.63 121 ASP A N 1
ATOM 997 C CA . ASP A 1 123 ? 47.248 43.736 82.505 1.00 22.13 121 ASP A CA 1
ATOM 998 C C . ASP A 1 123 ? 46.195 42.889 83.212 1.00 31.81 121 ASP A C 1
ATOM 999 O O . ASP A 1 123 ? 46.525 41.890 83.851 1.00 26.49 121 ASP A O 1
ATOM 1004 N N . GLY A 1 124 ? 44.932 43.299 83.105 1.00 18.27 122 GLY A N 1
ATOM 1005 C CA . GLY A 1 124 ? 43.830 42.526 83.650 1.00 21.17 122 GLY A CA 1
ATOM 1006 C C . GLY A 1 124 ? 43.585 42.723 85.137 1.00 23.89 122 GLY A C 1
ATOM 1007 O O . GLY A 1 124 ? 42.792 41.995 85.734 1.00 16.62 122 GLY A O 1
ATOM 1008 N N . CYS A 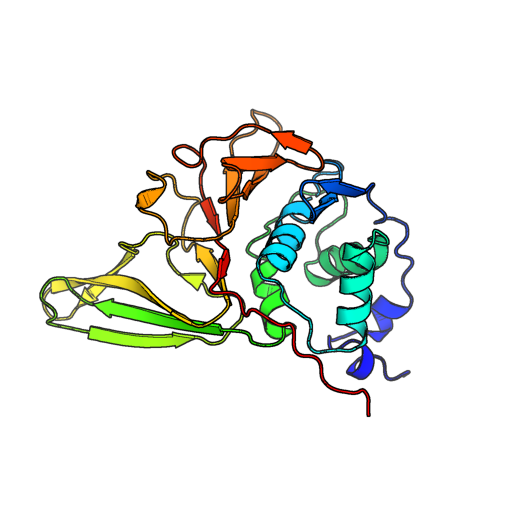1 125 ? 44.243 43.713 85.734 1.00 20.06 123 CYS A N 1
ATOM 1009 C CA . CYS A 1 125 ? 44.136 43.921 87.177 1.00 22.46 123 CYS A CA 1
ATOM 1010 C C . CYS A 1 125 ? 42.700 44.249 87.589 1.00 25.03 123 CYS A C 1
ATOM 1011 O O . CYS A 1 125 ? 42.255 43.884 88.678 1.00 19.83 123 CYS A O 1
ATOM 1014 N N . CYS A 1 126 ? 41.971 44.922 86.709 1.00 18.86 124 CYS A N 1
ATOM 1015 C CA . CYS A 1 126 ? 40.570 45.226 86.963 1.00 16.95 124 CYS A CA 1
ATOM 1016 C C . CYS A 1 126 ? 39.768 44.890 85.714 1.00 22.95 124 CYS A C 1
ATOM 1017 O O . CYS A 1 126 ? 40.177 45.213 84.608 1.00 15.67 124 CYS A O 1
ATOM 1020 N N . CYS A 1 127 ? 38.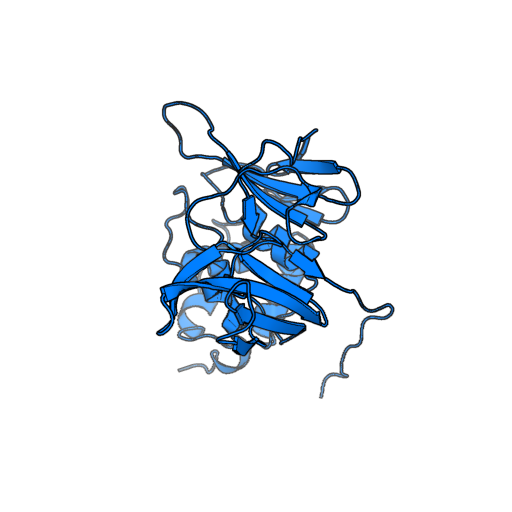637 44.226 85.894 1.00 16.74 125 CYS A N 1
ATOM 1021 C CA . CYS A 1 127 ? 37.843 43.778 84.761 1.00 19.64 125 CYS A CA 1
ATOM 1022 C C . CYS A 1 127 ? 36.383 43.674 85.159 1.00 25.59 125 CYS A C 1
ATOM 1023 O O . CYS A 1 127 ? 36.054 43.136 86.213 1.00 20.90 125 CYS A O 1
ATOM 1026 N N . SER A 1 128 ? 35.506 44.216 84.327 1.00 23.17 126 SER A N 1
ATOM 1027 C CA . SER A 1 128 ? 34.073 44.053 84.533 1.00 16.08 126 SER A CA 1
ATOM 1028 C C . SER A 1 128 ? 33.385 43.998 83.175 1.00 21.75 126 SER A C 1
ATOM 1029 O O . SER A 1 128 ? 33.946 44.458 82.174 1.00 14.63 126 SER A O 1
ATOM 1032 N N . LYS A 1 129 ? 32.190 43.416 83.139 1.00 17.05 127 LYS A N 1
ATOM 1033 C CA . LYS A 1 129 ? 31.469 43.223 81.882 1.00 12.29 127 LYS A CA 1
ATOM 1034 C C . LYS A 1 129 ? 30.000 43.538 82.064 1.00 26.08 127 LYS A C 1
ATOM 1035 O O . LYS A 1 129 ? 29.426 43.272 83.118 1.00 21.77 127 LYS A O 1
ATOM 1041 N N . ARG A 1 130 ? 29.387 44.103 81.034 1.00 18.47 128 ARG A N 1
ATOM 1042 C CA . ARG A 1 130 ? 27.940 44.247 81.035 1.00 23.70 128 ARG A CA 1
ATOM 1043 C C . ARG A 1 130 ? 27.360 43.723 79.738 1.00 20.71 128 ARG A C 1
ATOM 1044 O O . ARG A 1 130 ? 27.999 43.774 78.678 1.00 17.82 128 ARG A O 1
ATOM 1052 N N . VAL A 1 131 ? 26.151 43.192 79.844 1.00 20.01 129 VAL A N 1
ATOM 1053 C CA . VAL A 1 131 ? 25.453 42.651 78.702 1.00 17.06 129 VAL A CA 1
ATOM 1054 C C . VAL A 1 131 ? 24.252 43.548 78.405 1.00 18.22 129 VAL A C 1
ATOM 1055 O O . VAL A 1 131 ? 23.392 43.773 79.264 1.00 14.87 129 VAL A O 1
ATOM 1059 N N . VAL A 1 132 ? 24.217 44.078 77.189 1.00 16.40 130 VAL A N 1
ATOM 1060 C CA . VAL A 1 132 ? 23.176 45.015 76.784 1.00 14.24 130 VAL A CA 1
ATOM 1061 C C . VAL A 1 132 ? 22.283 44.367 75.731 1.00 13.69 130 VAL A C 1
ATOM 1062 O O . VAL A 1 132 ? 22.787 43.863 74.724 1.00 14.35 130 VAL A O 1
ATOM 1066 N N . THR A 1 133 ? 20.969 44.370 75.964 1.00 13.63 131 THR A N 1
ATOM 1067 C CA . THR A 1 133 ? 20.032 43.803 74.997 1.00 12.77 131 THR A CA 1
ATOM 1068 C C . THR A 1 133 ? 19.178 44.857 74.305 1.00 10.64 131 THR A C 1
ATOM 1069 O O . THR A 1 133 ? 18.261 44.511 73.559 1.00 14.58 131 THR A O 1
ATOM 1073 N N . ALA A 1 134 ? 19.448 46.130 74.573 1.00 10.03 132 ALA A N 1
ATOM 1074 C CA . ALA A 1 134 ? 18.832 47.217 73.807 1.00 11.86 132 ALA A CA 1
ATOM 1075 C C . ALA A 1 134 ? 19.251 47.086 72.348 1.00 11.51 132 ALA A C 1
ATOM 1076 O O . ALA A 1 134 ? 20.423 46.848 72.074 1.00 9.96 132 ALA A O 1
ATOM 1078 N N . PRO A 1 135 ? 18.296 47.218 71.414 1.00 10.75 133 PRO A N 1
ATOM 1079 C CA . PRO A 1 135 ? 18.620 47.195 69.983 1.00 9.62 133 PRO A CA 1
ATOM 1080 C C . PRO A 1 135 ? 19.691 48.220 69.593 1.00 8.46 133 PRO A C 1
ATOM 1081 O O . PRO A 1 135 ? 20.495 47.949 68.710 1.00 14.03 133 PRO A O 1
ATOM 1085 N N . VAL A 1 136 ? 19.693 49.380 70.243 1.00 8.15 134 VAL A N 1
ATOM 1086 C CA . VAL A 1 136 ? 20.701 50.394 69.971 1.00 8.91 134 VAL A CA 1
ATOM 1087 C C . VAL A 1 136 ? 21.631 50.544 71.187 1.00 11.10 134 VAL A C 1
ATOM 1088 O O . VAL A 1 136 ? 21.179 50.874 72.280 1.00 9.40 134 VAL A O 1
ATOM 1092 N N A VAL A 1 137 ? 22.925 50.310 70.980 0.61 8.86 135 VAL A N 1
ATOM 1093 N N B VAL A 1 137 ? 22.920 50.280 70.998 0.39 8.88 135 VAL A N 1
ATOM 1094 C CA A VAL A 1 137 ? 23.897 50.340 72.071 0.61 9.39 135 VAL A CA 1
ATOM 1095 C CA B VAL A 1 137 ? 23.864 50.361 72.105 0.39 9.41 135 VAL A CA 1
ATOM 1096 C C A VAL A 1 137 ? 24.890 51.481 71.878 0.61 11.73 135 VAL A C 1
ATOM 1097 C C B VAL A 1 137 ? 24.851 51.500 71.877 0.39 11.69 135 VAL A C 1
ATOM 1098 O O A VAL A 1 137 ? 25.384 51.706 70.776 0.61 10.56 135 VAL A O 1
ATOM 1099 O O B VAL A 1 137 ? 25.286 51.753 70.753 0.39 10.55 135 VAL A O 1
ATOM 1106 N N . ASN A 1 138 ? 25.179 52.209 72.948 1.00 9.94 136 ASN A N 1
ATOM 1107 C CA . ASN A 1 138 ? 26.147 53.285 72.875 1.00 10.43 136 ASN A CA 1
ATOM 1108 C C . ASN A 1 138 ? 27.492 52.812 73.380 1.00 11.65 136 ASN A C 1
ATOM 1109 O O . ASN A 1 138 ? 27.666 52.559 74.579 1.00 7.88 136 ASN A O 1
ATOM 1114 N N . ALA A 1 139 ? 28.419 52.636 72.445 1.00 10.11 137 ALA A N 1
ATOM 1115 C CA . ALA A 1 139 ? 29.769 52.150 72.752 1.00 10.49 137 ALA A CA 1
ATOM 1116 C C . ALA A 1 139 ? 30.708 52.506 71.599 1.00 10.67 137 ALA A C 1
ATOM 1117 O O . ALA A 1 139 ? 30.274 53.005 70.561 1.00 6.84 137 ALA A O 1
ATOM 1119 N N . SER A 1 140 ? 31.996 52.261 71.778 1.00 9.15 138 SER A N 1
ATOM 1120 C CA . SER A 1 140 ? 32.952 52.577 70.727 1.00 8.28 138 SER A CA 1
ATOM 1121 C C . SER A 1 140 ? 32.716 51.732 69.493 1.00 5.13 138 SER A C 1
ATOM 1122 O O . SER A 1 140 ? 32.485 50.534 69.610 1.00 5.38 138 SER A O 1
ATOM 1125 N N . VAL A 1 141 ? 32.810 52.342 68.312 1.00 6.50 139 VAL A N 1
ATOM 1126 C CA . VAL A 1 141 ? 32.759 51.570 67.083 1.00 7.37 139 VAL A CA 1
ATOM 1127 C C . VAL A 1 141 ? 34.134 51.017 66.718 1.00 7.80 139 VAL A C 1
ATOM 1128 O O . VAL A 1 141 ? 34.276 50.383 65.688 1.00 10.87 139 VAL A O 1
ATOM 1132 N N . LEU A 1 142 ? 35.134 51.237 67.572 1.00 6.47 140 LEU A N 1
ATOM 1133 C CA . LEU A 1 142 ? 36.489 50.711 67.307 1.00 8.12 140 LEU A CA 1
ATOM 1134 C C . LEU A 1 142 ? 36.707 49.413 68.062 1.00 9.40 140 LEU A C 1
ATOM 1135 O O . LEU A 1 142 ? 36.272 49.284 69.204 1.00 10.49 140 LEU A O 1
ATOM 1140 N N . LYS A 1 143 ? 37.387 48.453 67.442 1.00 9.03 141 LYS A N 1
ATOM 1141 C CA . LYS A 1 143 ? 37.711 47.215 68.142 1.00 10.55 141 LYS A CA 1
ATOM 1142 C C . LYS A 1 143 ? 38.483 47.488 69.429 1.00 14.92 141 LYS A C 1
ATOM 1143 O O . LYS A 1 143 ? 38.258 46.813 70.438 1.00 12.71 141 LYS A O 1
ATOM 1149 N N . LEU A 1 144 ? 39.375 48.476 69.399 1.00 9.99 142 LEU A N 1
ATOM 1150 C CA . LEU A 1 144 ? 40.199 48.780 70.574 1.00 14.15 142 LEU A CA 1
ATOM 1151 C C . LEU A 1 144 ? 39.487 49.631 71.607 1.00 12.33 142 LEU A C 1
ATOM 1152 O O . LEU A 1 144 ? 40.039 49.901 72.670 1.00 10.34 142 LEU A O 1
ATOM 1157 N N . GLY A 1 145 ? 38.289 50.098 71.277 1.00 8.54 143 GLY A N 1
ATOM 1158 C CA . GLY A 1 145 ? 37.472 50.803 72.247 1.00 11.36 143 GLY A CA 1
ATOM 1159 C C . GLY A 1 145 ? 37.992 52.163 72.677 1.00 11.31 143 GLY A C 1
ATOM 1160 O O . GLY A 1 145 ? 38.712 52.819 71.923 1.00 9.61 143 GLY A O 1
ATOM 1161 N N . VAL A 1 146 ? 37.613 52.581 73.889 1.00 7.75 144 VAL A N 1
ATOM 1162 C CA . VAL A 1 146 ? 37.927 53.917 74.396 1.00 13.21 144 VAL A CA 1
ATOM 1163 C C . VAL A 1 146 ? 38.462 53.844 75.824 1.00 14.92 144 VAL A C 1
ATOM 1164 O O . VAL A 1 146 ? 38.102 52.941 76.581 1.00 14.86 144 VAL A O 1
ATOM 1168 N N . GLU A 1 147 ? 39.333 54.789 76.170 1.00 15.60 145 GLU A N 1
ATOM 1169 C CA . GLU A 1 147 ? 39.819 54.941 77.539 1.00 14.18 145 GLU A CA 1
ATOM 1170 C C . GLU A 1 147 ? 38.712 55.523 78.383 1.00 18.21 145 GLU A C 1
ATOM 1171 O O . GLU A 1 147 ? 37.976 56.392 77.919 1.00 19.71 145 GLU A O 1
ATOM 1177 N N . ASP A 1 148 ? 38.581 55.048 79.618 1.00 18.74 146 ASP A N 1
ATOM 1178 C CA . ASP A 1 148 ? 37.425 55.404 80.439 1.00 21.46 146 ASP A CA 1
ATOM 1179 C C . ASP A 1 148 ? 37.790 55.600 81.921 1.00 22.64 146 ASP A C 1
ATOM 1180 O O . ASP A 1 148 ? 37.121 55.068 82.811 1.00 26.50 146 ASP A O 1
ATOM 1185 N N . GLY A 1 149 ? 38.849 56.359 82.183 1.00 20.31 147 GLY A N 1
ATOM 1186 C CA . GLY A 1 149 ? 39.235 56.669 83.553 1.00 21.73 147 GLY A CA 1
ATOM 1187 C C . GLY A 1 149 ? 40.281 55.723 84.120 1.00 22.07 147 GLY A C 1
ATOM 1188 O O . GLY A 1 149 ? 40.674 54.761 83.456 1.00 18.43 147 GLY A O 1
ATOM 1189 N N . LEU A 1 150 ? 40.729 55.999 85.346 1.00 17.80 148 LEU A N 1
ATOM 1190 C CA . LEU A 1 150 ? 41.793 55.214 85.981 1.00 16.69 148 LEU A CA 1
ATOM 1191 C C . LEU A 1 150 ? 41.247 54.180 86.939 1.00 17.05 148 LEU A C 1
ATOM 1192 O O . LEU A 1 150 ? 40.286 54.442 87.658 1.00 17.41 148 LEU A O 1
ATOM 1197 N N . CYS A 1 151 ? 41.866 53.005 86.954 1.00 12.78 149 CYS A N 1
ATOM 1198 C CA . CYS A 1 151 ? 41.510 51.986 87.925 1.00 13.58 149 CYS A CA 1
ATOM 1199 C C . CYS A 1 151 ? 42.283 52.316 89.204 1.00 16.70 149 CYS A C 1
ATOM 1200 O O . CYS A 1 151 ? 43.145 53.200 89.187 1.00 13.13 149 CYS A O 1
ATOM 1203 N N . PRO A 1 152 ? 41.973 51.629 90.316 1.00 11.68 150 PRO A N 1
ATOM 1204 C CA . PRO A 1 152 ? 42.687 51.933 91.566 1.00 10.51 150 PRO A CA 1
ATOM 1205 C C . PRO A 1 152 ? 44.193 51.662 91.512 1.00 15.10 150 PRO A C 1
ATOM 1206 O O . PRO A 1 152 ? 44.930 52.137 92.382 1.00 12.52 150 PRO A O 1
ATOM 1210 N N . HIS A 1 153 ? 44.636 50.907 90.508 1.00 13.81 151 HIS A N 1
ATOM 1211 C CA . HIS A 1 153 ? 46.041 50.521 90.399 1.00 16.04 151 HIS A CA 1
ATOM 1212 C C . HIS A 1 153 ? 46.774 51.424 89.416 1.00 16.11 151 HIS A C 1
ATOM 1213 O O . HIS A 1 153 ? 47.938 51.193 89.086 1.00 18.71 151 HIS A O 1
ATOM 1220 N N . GLY A 1 154 ? 46.078 52.459 88.956 1.00 13.46 152 GLY A N 1
ATOM 1221 C CA . GLY A 1 154 ? 46.693 53.499 88.147 1.00 11.70 152 GLY A CA 1
ATOM 1222 C C . GLY A 1 154 ? 46.733 53.281 86.642 1.00 19.48 152 GLY A C 1
ATOM 1223 O O . GLY A 1 154 ? 47.390 54.038 85.931 1.00 18.95 152 GLY A O 1
ATOM 1224 N N . LEU A 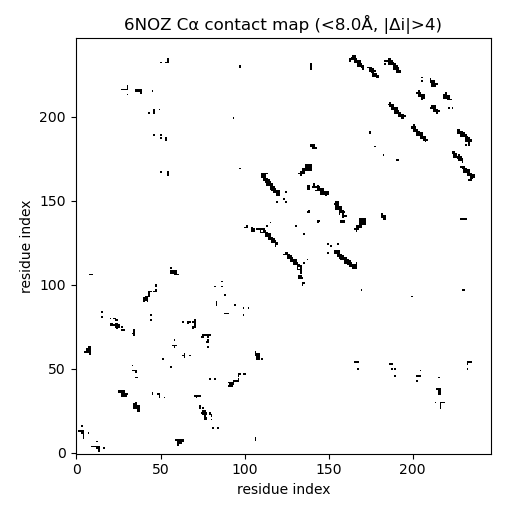1 155 ? 46.046 52.252 86.158 1.00 15.51 153 LEU A N 1
ATOM 1225 C CA . LEU A 1 155 ? 45.950 51.995 84.723 1.00 18.60 153 LEU A CA 1
ATOM 1226 C C . LEU A 1 155 ? 44.634 52.516 84.148 1.00 20.47 153 LEU A C 1
ATOM 1227 O O . LEU A 1 155 ? 43.653 52.705 84.874 1.00 17.00 153 LEU A O 1
ATOM 1232 N N . ASN A 1 156 ? 44.612 52.750 82.838 1.00 16.26 154 ASN A N 1
ATOM 1233 C CA . ASN A 1 156 ? 43.381 53.167 82.187 1.00 15.07 154 ASN A CA 1
ATOM 1234 C C . ASN A 1 156 ? 42.434 51.992 81.999 1.00 14.47 154 ASN A C 1
ATOM 1235 O O . ASN A 1 156 ? 42.846 50.921 81.548 1.00 16.45 154 ASN A O 1
ATOM 1240 N N . TYR A 1 157 ? 41.171 52.188 82.362 1.00 12.59 155 TYR A N 1
ATOM 1241 C CA . TYR A 1 157 ? 40.128 51.268 81.931 1.00 12.26 155 TYR A CA 1
ATOM 1242 C C . TYR A 1 157 ? 39.938 51.417 80.428 1.00 14.34 155 TYR A C 1
ATOM 1243 O O . TYR A 1 157 ? 39.848 52.536 79.931 1.00 17.97 155 TYR A O 1
ATOM 1252 N N . ILE A 1 158 ? 39.853 50.300 79.716 1.00 11.58 156 ILE A N 1
ATOM 1253 C CA . ILE A 1 158 ? 39.496 50.326 78.296 1.00 8.28 156 ILE A CA 1
ATOM 1254 C C . ILE A 1 158 ? 38.108 49.728 78.125 1.00 11.64 156 ILE A C 1
ATOM 1255 O O . ILE A 1 158 ? 37.860 48.591 78.527 1.00 12.18 156 ILE A O 1
ATOM 1260 N N . ASP A 1 159 ? 37.199 50.504 77.544 1.00 9.20 157 ASP A N 1
ATOM 1261 C CA . ASP A 1 159 ? 35.820 50.058 77.372 1.00 8.37 157 ASP A CA 1
ATOM 1262 C C . ASP A 1 159 ? 35.601 49.686 75.909 1.00 9.91 157 ASP A C 1
ATOM 1263 O O . ASP A 1 159 ? 35.700 50.548 75.035 1.00 9.97 157 ASP A O 1
ATOM 1268 N N . LYS A 1 160 ? 35.314 48.413 75.643 1.00 11.10 158 LYS A N 1
ATOM 1269 C CA . LYS A 1 160 ? 35.179 47.948 74.260 1.00 11.98 158 LYS A CA 1
ATOM 1270 C C . LYS A 1 160 ? 34.148 46.834 74.107 1.00 13.03 158 LYS A C 1
ATOM 1271 O O . LYS A 1 160 ? 33.898 46.059 75.039 1.00 9.09 158 LYS A O 1
ATOM 1277 N N . VAL A 1 161 ? 33.544 46.774 72.920 1.00 10.26 159 VAL A N 1
ATOM 1278 C CA . VAL A 1 161 ? 32.624 45.702 72.575 1.00 11.60 159 VAL A CA 1
ATOM 1279 C C . VAL A 1 161 ? 33.424 44.434 72.310 1.00 17.78 159 VAL A C 1
ATOM 1280 O O . VAL A 1 161 ? 34.330 44.434 71.477 1.00 16.48 159 VAL A O 1
ATOM 1284 N N . VAL A 1 162 ? 33.111 43.348 73.008 1.00 11.84 160 VAL A N 1
ATOM 1285 C CA . VAL A 1 162 ? 33.895 42.138 72.810 1.00 17.74 160 VAL A CA 1
ATOM 1286 C C . VAL A 1 162 ? 33.082 40.991 72.225 1.00 16.58 160 VAL A C 1
ATOM 1287 O O . VAL A 1 162 ? 33.651 40.075 71.647 1.00 12.58 160 VAL A O 1
ATOM 1291 N N . V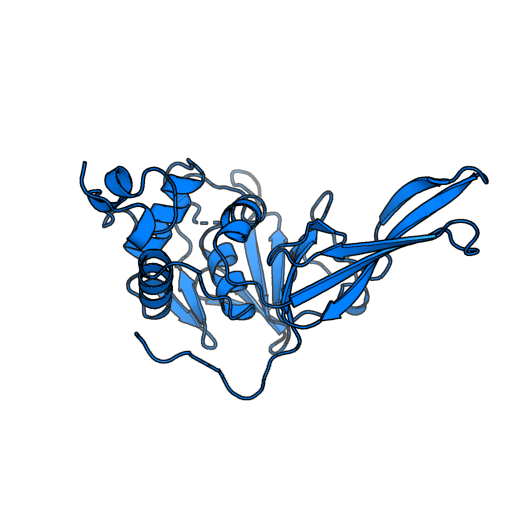AL A 1 163 ? 31.758 41.058 72.349 1.00 14.20 161 VAL A N 1
ATOM 1292 C CA . VAL A 1 163 ? 30.870 40.035 71.789 1.00 16.31 161 VAL A CA 1
ATOM 1293 C C . VAL A 1 163 ? 29.585 40.683 71.271 1.00 15.85 161 VAL A C 1
ATOM 1294 O O . VAL A 1 163 ? 28.994 41.491 71.975 1.00 13.54 161 VAL A O 1
ATOM 1298 N N . VAL A 1 164 ? 29.160 40.353 70.051 1.00 10.63 162 VAL A N 1
ATOM 1299 C CA . VAL A 1 164 ? 27.802 40.694 69.620 1.00 14.18 162 VAL A CA 1
ATOM 1300 C C . VAL A 1 164 ? 27.064 39.434 69.175 1.00 19.00 162 VAL A C 1
ATOM 1301 O O . VAL A 1 164 ? 27.506 38.720 68.277 1.00 13.43 162 VAL A O 1
ATOM 1305 N N . LYS A 1 165 ? 25.946 39.147 69.829 1.00 14.02 163 LYS A N 1
ATOM 1306 C CA . LYS A 1 165 ? 25.089 38.045 69.404 1.00 9.84 163 LYS A CA 1
ATOM 1307 C C . LYS A 1 165 ? 23.898 38.655 68.702 1.00 13.37 163 LYS A C 1
ATOM 1308 O O . LYS A 1 165 ? 23.387 39.675 69.146 1.00 16.10 163 LYS A O 1
ATOM 1314 N N . GLY A 1 166 ? 23.476 38.055 67.597 1.00 16.30 164 GLY A N 1
ATOM 1315 C CA . GLY A 1 166 ? 22.358 38.587 66.854 1.00 16.95 164 GLY A CA 1
ATOM 1316 C C . GLY A 1 166 ? 22.734 39.877 66.148 1.00 12.24 164 GLY A C 1
ATOM 1317 O O . GLY A 1 166 ? 23.787 39.979 65.525 1.00 11.09 164 GLY A O 1
ATOM 1318 N N . THR A 1 167 ? 21.862 40.868 66.259 1.00 14.41 165 THR A N 1
ATOM 1319 C CA . THR A 1 167 ? 22.011 42.113 65.525 1.00 13.69 165 THR A CA 1
ATOM 1320 C C . THR A 1 167 ? 21.856 43.304 66.452 1.00 14.89 165 THR A C 1
ATOM 1321 O O . THR A 1 167 ? 20.979 43.310 67.309 1.00 12.92 165 THR A O 1
ATOM 1325 N N . THR A 1 168 ? 22.716 44.304 66.281 1.00 8.41 166 THR A N 1
ATOM 1326 C CA . THR A 1 168 ? 22.639 45.526 67.071 1.00 5.85 166 THR A CA 1
ATOM 1327 C C . THR A 1 168 ? 23.062 46.713 66.208 1.00 12.70 166 THR A C 1
ATOM 1328 O O . THR A 1 168 ? 23.702 46.536 65.170 1.00 9.78 166 THR A O 1
ATOM 1332 N N . ILE A 1 169 ? 22.694 47.919 66.622 1.00 6.14 167 ILE A N 1
ATOM 1333 C CA . ILE A 1 169 ? 23.350 49.108 66.083 1.00 8.43 167 ILE A CA 1
ATOM 1334 C C . ILE A 1 169 ? 24.242 49.721 67.172 1.00 8.44 167 ILE A C 1
ATOM 1335 O O . ILE A 1 169 ? 23.752 50.093 68.231 1.00 9.45 167 ILE A O 1
ATOM 1340 N N . VAL A 1 170 ? 25.540 49.807 66.912 1.00 9.69 168 VAL A N 1
ATOM 1341 C CA . VAL A 1 170 ? 26.466 50.390 67.878 1.00 8.20 168 VAL A CA 1
ATOM 1342 C C . VAL A 1 170 ? 26.629 51.856 67.552 1.00 8.86 168 VAL A C 1
ATOM 1343 O O . VAL A 1 170 ? 27.090 52.202 66.482 1.00 8.66 168 VAL A O 1
ATOM 1347 N N . VAL A 1 171 ? 26.195 52.720 68.454 1.00 7.65 169 VAL A N 1
ATOM 1348 C CA . VAL A 1 171 ? 26.311 54.154 68.236 1.00 5.65 169 VAL A CA 1
ATOM 1349 C C . VAL A 1 171 ? 27.581 54.625 68.933 1.00 12.74 169 VAL A C 1
ATOM 1350 O O . VAL A 1 171 ? 27.736 54.432 70.147 1.00 9.35 169 VAL A O 1
ATOM 1354 N N . ASN A 1 172 ? 28.495 55.211 68.167 1.00 9.32 170 ASN A N 1
ATOM 1355 C CA . ASN A 1 172 ? 29.784 55.639 68.714 1.00 9.75 170 ASN A CA 1
ATOM 1356 C C . ASN A 1 172 ? 29.628 56.638 69.852 1.00 16.32 170 ASN A C 1
ATOM 1357 O O . ASN A 1 172 ? 28.703 57.452 69.864 1.00 10.46 170 ASN A O 1
ATOM 1362 N N . VAL A 1 173 ? 30.537 56.552 70.818 1.00 13.18 171 VAL A N 1
ATOM 1363 C CA . VAL A 1 173 ? 30.605 57.523 71.897 1.00 10.79 171 VAL A CA 1
ATOM 1364 C C . VAL A 1 173 ? 31.718 58.522 71.551 1.00 14.16 171 VAL A C 1
ATOM 1365 O O . VAL A 1 173 ? 32.812 58.133 71.135 1.00 17.45 171 VAL A O 1
ATOM 1369 N N . GLY A 1 174 ? 31.431 59.809 71.670 1.00 14.53 172 GLY A N 1
ATOM 1370 C CA . GLY A 1 174 ? 32.381 60.817 71.228 1.00 15.55 172 GLY A CA 1
ATOM 1371 C C . GLY A 1 174 ? 32.118 61.303 69.808 1.00 16.91 172 GLY A C 1
ATOM 1372 O O . GLY A 1 174 ? 31.039 61.078 69.242 1.00 12.88 172 GLY A O 1
ATOM 1373 N N . LYS A 1 175 ? 33.107 61.975 69.222 1.00 10.06 173 LYS A N 1
ATOM 1374 C CA . LYS A 1 175 ? 32.958 62.556 67.892 1.00 13.65 173 LYS A CA 1
ATOM 1375 C C . LYS A 1 175 ? 33.051 61.504 66.790 1.00 12.89 173 LYS A C 1
ATOM 1376 O O . LYS A 1 175 ? 33.569 60.411 67.022 1.00 13.89 173 LYS A O 1
ATOM 1382 N N . PRO A 1 176 ? 32.543 61.831 65.585 1.00 10.52 174 PRO A N 1
ATOM 1383 C CA . PRO A 1 176 ? 32.680 60.899 64.459 1.00 8.71 174 PRO A CA 1
ATOM 1384 C C . PRO A 1 176 ? 34.141 60.507 64.286 1.00 17.33 174 PRO A C 1
ATOM 1385 O O . PRO A 1 176 ? 35.000 61.386 64.400 1.00 13.89 174 PRO A O 1
ATOM 1389 N N . VAL A 1 177 ? 34.425 59.225 64.060 1.00 12.18 175 VAL A N 1
ATOM 1390 C CA . VAL A 1 177 ? 35.821 58.767 64.112 1.00 11.07 175 VAL A CA 1
ATOM 1391 C C . VAL A 1 177 ? 36.327 58.209 62.782 1.00 10.76 175 VAL A C 1
ATOM 1392 O O . VAL A 1 177 ? 35.614 57.519 62.056 1.00 8.51 175 VAL A O 1
ATOM 1396 N N . VAL A 1 178 ? 37.571 58.545 62.467 1.00 12.53 176 VAL A N 1
ATOM 1397 C CA . VAL A 1 178 ? 38.210 58.118 61.237 1.00 8.97 176 VAL A CA 1
ATOM 1398 C C . VAL A 1 178 ? 39.266 57.079 61.572 1.00 14.16 176 VAL A C 1
ATOM 1399 O O . VAL A 1 178 ? 40.104 57.303 62.451 1.00 11.66 176 VAL A O 1
ATOM 1403 N N . ALA A 1 179 ? 39.211 55.934 60.899 1.00 7.71 177 ALA A N 1
ATOM 1404 C CA . ALA A 1 179 ? 40.227 54.906 61.082 1.00 8.72 177 ALA A CA 1
ATOM 1405 C C . ALA A 1 179 ? 40.296 53.977 59.870 1.00 11.64 177 ALA A C 1
ATOM 1406 O O . ALA A 1 179 ? 39.360 53.928 59.071 1.00 12.50 177 ALA A O 1
ATOM 1408 N N . PRO A 1 180 ? 41.415 53.252 59.717 1.00 9.96 178 PRO A N 1
ATOM 1409 C CA . PRO A 1 180 ? 41.443 52.167 58.726 1.00 9.98 178 PRO A CA 1
ATOM 1410 C C . PRO A 1 180 ? 40.277 51.211 58.943 1.00 10.42 178 PRO A C 1
ATOM 1411 O O . PRO A 1 180 ? 39.937 50.913 60.090 1.00 12.49 178 PRO A O 1
ATOM 1415 N N . SER A 1 181 ? 39.674 50.747 57.853 1.00 9.96 179 SER A N 1
ATOM 1416 C CA . SER A 1 181 ? 38.411 50.018 57.922 1.00 13.62 179 SER A CA 1
ATOM 1417 C C . SER A 1 181 ? 38.505 48.792 58.817 1.00 14.79 179 SER A C 1
ATOM 1418 O O . SER A 1 181 ? 37.549 48.448 59.512 1.00 10.50 179 SER A O 1
ATOM 1421 N N . HIS A 1 182 ? 39.671 48.147 58.838 1.00 12.33 180 HIS A N 1
ATOM 1422 C CA . HIS A 1 182 ? 39.792 46.900 59.585 1.00 17.58 180 HIS A CA 1
ATOM 1423 C C . HIS A 1 182 ? 39.883 47.113 61.109 1.00 18.12 180 HIS A C 1
ATOM 1424 O O . HIS A 1 182 ? 39.822 46.155 61.878 1.00 13.41 180 HIS A O 1
ATOM 1431 N N . LEU A 1 183 ? 40.003 48.362 61.548 1.00 9.07 181 LEU A N 1
ATOM 1432 C CA . LEU A 1 183 ? 40.055 48.648 62.982 1.00 10.36 181 LEU A CA 1
ATOM 1433 C C . LEU A 1 183 ? 38.680 48.953 63.604 1.00 14.88 181 LEU A C 1
ATOM 1434 O O . LEU A 1 183 ? 38.555 49.083 64.837 1.00 8.92 181 LEU A O 1
ATOM 1439 N N . PHE A 1 184 ? 37.665 49.080 62.751 1.00 12.78 182 PHE A N 1
ATOM 1440 C CA . PHE A 1 184 ? 36.271 49.203 63.195 1.00 5.20 182 PHE A CA 1
ATOM 1441 C C . PHE A 1 184 ? 35.708 47.848 63.557 1.00 9.43 182 PHE A C 1
ATOM 1442 O O . PHE A 1 184 ? 36.142 46.847 63.012 1.00 9.85 182 PHE A O 1
ATOM 1450 N N . LEU A 1 185 ? 34.723 47.813 64.451 1.00 6.39 183 LEU A N 1
ATOM 1451 C CA . LEU A 1 185 ? 33.887 46.630 64.569 1.00 8.55 183 LEU A CA 1
ATOM 1452 C C . LEU A 1 185 ? 33.442 46.239 63.164 1.00 7.83 183 LEU A C 1
ATOM 1453 O O . LEU A 1 185 ? 33.125 47.120 62.361 1.00 8.38 183 LEU A O 1
ATOM 1458 N N . LYS A 1 186 ? 33.435 44.945 62.859 1.00 7.06 184 LYS A N 1
ATOM 1459 C CA . LYS A 1 186 ? 33.020 44.500 61.528 1.00 10.60 184 LYS A CA 1
ATOM 1460 C C . LYS A 1 186 ? 31.503 44.557 61.440 1.00 13.72 184 LYS A C 1
ATOM 1461 O O . LYS A 1 186 ? 30.809 43.945 62.239 1.00 11.60 184 LYS A O 1
ATOM 1467 N N . GLY A 1 187 ? 30.992 45.310 60.476 1.00 8.24 185 GLY A N 1
ATOM 1468 C CA . GLY A 1 187 ? 29.562 45.499 60.379 1.00 10.07 185 GLY A CA 1
ATOM 1469 C C . GLY A 1 187 ? 29.109 45.388 58.937 1.00 7.76 185 GLY A C 1
ATOM 1470 O O . GLY A 1 187 ? 29.935 45.364 58.019 1.00 6.59 185 GLY A O 1
ATOM 1471 N N . VAL A 1 188 ? 27.803 45.313 58.736 1.00 8.64 186 VAL A N 1
ATOM 1472 C CA . VAL A 1 188 ? 27.259 45.259 57.383 1.00 7.61 186 VAL A CA 1
ATOM 1473 C C . VAL A 1 188 ? 27.157 46.656 56.787 1.00 11.62 186 VAL A C 1
ATOM 1474 O O . VAL A 1 188 ? 27.166 46.812 55.569 1.00 6.86 186 VAL A O 1
ATOM 1478 N N . SER A 1 189 ? 27.067 47.678 57.642 1.00 5.00 187 SER A N 1
ATOM 1479 C CA . SER A 1 189 ? 26.889 49.048 57.167 1.00 7.20 187 SER A CA 1
ATOM 1480 C C . SER A 1 189 ? 27.396 50.063 58.188 1.00 7.54 187 SER A C 1
ATOM 1481 O O . SER A 1 189 ? 27.352 49.824 59.390 1.00 7.52 187 SER A O 1
ATOM 1484 N N . TYR A 1 190 ? 27.850 51.210 57.695 1.00 5.99 188 TYR A N 1
ATOM 1485 C CA . TYR A 1 190 ? 28.469 52.216 58.530 1.00 7.19 188 TYR A CA 1
ATOM 1486 C C . TYR A 1 190 ? 27.885 53.560 58.184 1.00 10.82 188 TYR A C 1
ATOM 1487 O O . TYR A 1 190 ? 28.040 54.027 57.057 1.00 8.90 188 TYR A O 1
ATOM 1496 N N . THR A 1 191 ? 27.219 54.192 59.140 1.00 5.66 189 THR A N 1
ATOM 1497 C CA . THR A 1 191 ? 26.779 55.560 58.922 1.00 6.83 189 THR A CA 1
ATOM 1498 C C . THR A 1 191 ? 27.976 56.477 59.074 1.00 8.89 189 THR A C 1
ATOM 1499 O O . THR A 1 191 ? 28.705 56.390 60.064 1.00 10.85 189 THR A O 1
ATOM 1503 N N . THR A 1 192 ? 28.177 57.361 58.101 1.00 4.79 190 THR A N 1
ATOM 1504 C CA . THR A 1 192 ? 29.265 58.323 58.192 1.00 7.23 190 THR A CA 1
ATOM 1505 C C . THR A 1 192 ? 28.743 59.754 58.092 1.00 9.60 190 THR A C 1
ATOM 1506 O O . THR A 1 192 ? 27.655 59.997 57.586 1.00 8.91 190 THR A O 1
ATOM 1510 N N . PHE A 1 193 ? 29.535 60.693 58.591 1.00 7.81 191 PHE A N 1
ATOM 1511 C CA . PHE A 1 193 ? 29.166 62.100 58.607 1.00 11.75 191 PHE A CA 1
ATOM 1512 C C . PHE A 1 193 ? 30.354 62.923 58.134 1.00 13.71 191 PHE A C 1
ATOM 1513 O O . PHE A 1 193 ? 31.348 63.055 58.850 1.00 12.43 191 PHE A O 1
ATOM 1521 N N . LEU A 1 194 ? 30.251 63.454 56.918 1.00 10.93 192 LEU A N 1
ATOM 1522 C CA . LEU A 1 194 ? 31.376 64.121 56.272 1.00 15.41 192 LEU A CA 1
ATOM 1523 C C . LEU A 1 194 ? 31.135 65.604 56.060 1.00 24.01 192 LEU A C 1
ATOM 1524 O O . LEU A 1 194 ? 29.994 66.047 55.906 1.00 16.75 192 LEU A O 1
ATOM 1529 N N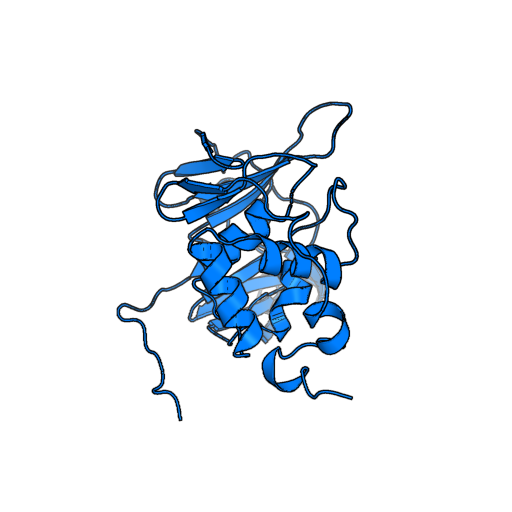 . ASP A 1 195 ? 32.234 66.352 56.043 1.00 21.26 193 ASP A N 1
ATOM 1530 C CA . ASP A 1 195 ? 32.226 67.777 55.760 1.00 19.68 193 ASP A CA 1
ATOM 1531 C C . ASP A 1 195 ? 31.622 68.029 54.381 1.00 27.41 193 ASP A C 1
ATOM 1532 O O . ASP A 1 195 ? 32.000 67.381 53.409 1.00 27.21 193 ASP A O 1
ATOM 1537 N N . ASN A 1 196 ? 30.684 68.967 54.299 1.00 28.04 194 ASN A N 1
ATOM 1538 C CA . ASN A 1 196 ? 29.984 69.236 53.048 1.00 28.23 194 ASN A CA 1
ATOM 1539 C C . ASN A 1 196 ? 30.315 70.622 52.487 1.00 39.59 194 ASN A C 1
ATOM 1540 O O . ASN A 1 196 ? 29.725 71.054 51.498 1.00 40.23 194 ASN A O 1
ATOM 1545 N N . GLY A 1 197 ? 31.261 71.311 53.122 1.00 35.69 195 GLY A N 1
ATOM 1546 C CA . GLY A 1 197 ? 31.678 72.635 52.688 1.00 37.28 195 GLY A CA 1
ATOM 1547 C C . GLY A 1 197 ? 31.077 73.747 53.535 1.00 44.39 195 GLY A C 1
ATOM 1548 O O . GLY A 1 197 ? 30.213 73.489 54.378 1.00 33.20 195 GLY A O 1
ATOM 1549 N N . ASN A 1 198 ? 31.537 74.981 53.315 1.00 28.25 196 ASN A N 1
ATOM 1550 C CA . ASN A 1 198 ? 30.977 76.156 53.989 1.00 27.92 196 ASN A CA 1
ATOM 1551 C C . ASN A 1 198 ? 29.504 76.339 53.661 1.00 36.04 196 ASN A C 1
ATOM 1552 O O . ASN A 1 198 ? 29.054 75.981 52.575 1.00 45.19 196 ASN A O 1
ATOM 1557 N N . GLY A 1 199 ? 28.752 76.892 54.608 1.00 36.26 197 GLY A N 1
ATOM 1558 C CA . GLY A 1 199 ? 27.365 77.244 54.373 1.00 31.74 197 GLY A CA 1
ATOM 1559 C C . GLY A 1 199 ? 26.331 76.194 54.743 1.00 44.06 197 GLY A C 1
ATOM 1560 O O . GLY A 1 199 ? 25.154 76.512 54.916 1.00 44.79 197 GLY A O 1
ATOM 1561 N N . VAL A 1 200 ? 26.756 74.941 54.866 1.00 30.47 198 VAL A N 1
ATOM 1562 C CA . VAL A 1 200 ? 25.810 73.848 55.070 1.00 33.71 198 VAL A CA 1
ATOM 1563 C C . VAL A 1 200 ? 26.321 72.889 56.147 1.00 41.30 198 VAL A C 1
ATOM 1564 O O . VAL A 1 200 ? 27.524 72.829 56.405 1.00 22.59 198 VAL A O 1
ATOM 1568 N N . ALA A 1 201 ? 25.409 72.154 56.782 1.00 24.28 199 ALA A N 1
ATOM 1569 C CA . ALA A 1 201 ? 25.787 71.151 57.769 1.00 24.13 199 ALA A CA 1
ATOM 1570 C C . ALA A 1 201 ? 26.577 70.016 57.111 1.00 21.11 199 ALA A C 1
ATOM 1571 O O . ALA A 1 201 ? 26.569 69.876 55.891 1.00 21.79 199 ALA A O 1
ATOM 1573 N N . GLY A 1 202 ? 27.267 69.210 57.914 1.00 26.16 200 GLY A N 1
ATOM 1574 C CA . GLY A 1 202 ? 27.914 68.015 57.399 1.00 14.76 200 GLY A CA 1
ATOM 1575 C C . GLY A 1 202 ? 26.872 67.107 56.764 1.00 12.88 200 GLY A C 1
ATOM 1576 O O . GLY A 1 202 ? 25.677 67.298 56.960 1.00 14.96 200 GLY A O 1
ATOM 1577 N N . HIS A 1 203 ? 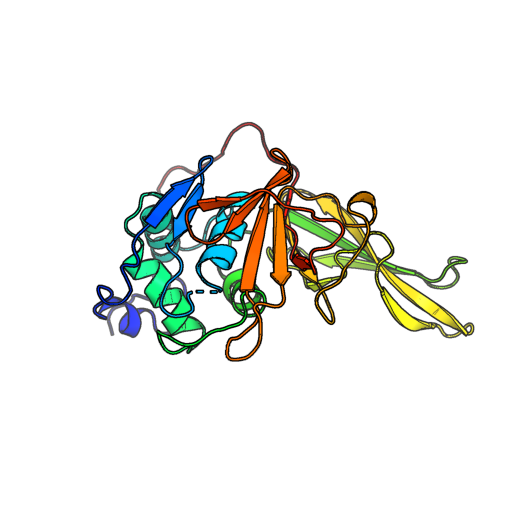27.321 66.115 56.003 1.00 10.79 201 HIS A N 1
ATOM 1578 C CA . HIS A 1 203 ? 26.405 65.274 55.239 1.00 12.02 201 HIS A CA 1
ATOM 1579 C C . HIS A 1 203 ? 26.430 63.812 55.707 1.00 13.78 201 HIS A C 1
ATOM 1580 O O . HIS A 1 203 ? 27.506 63.213 55.842 1.00 8.90 201 HIS A O 1
ATOM 1587 N N . TYR A 1 204 ? 25.244 63.249 55.947 1.00 9.12 202 TYR A N 1
ATOM 1588 C CA . TYR A 1 204 ? 25.078 61.855 56.360 1.00 4.49 202 TYR A CA 1
ATOM 1589 C C . TYR A 1 204 ? 24.980 60.902 55.167 1.00 12.34 202 TYR A C 1
ATOM 1590 O O . TYR A 1 204 ? 24.163 61.128 54.273 1.00 10.87 202 TYR A O 1
ATOM 1599 N N . THR A 1 205 ? 25.752 59.815 55.173 1.00 7.59 203 THR A N 1
ATOM 1600 C CA . THR A 1 205 ? 25.591 58.752 54.174 1.00 6.89 203 THR A CA 1
ATOM 1601 C C . THR A 1 205 ? 25.783 57.405 54.861 1.00 7.77 203 THR A C 1
ATOM 1602 O O . THR A 1 205 ? 26.167 57.367 56.027 1.00 6.58 203 THR A O 1
ATOM 1606 N N . VAL A 1 206 ? 25.530 56.302 54.153 1.00 6.54 204 VAL A N 1
ATOM 1607 C CA . VAL A 1 206 ? 25.782 54.981 54.725 1.00 7.64 204 VAL A CA 1
ATOM 1608 C C . VAL A 1 206 ? 26.684 54.155 53.809 1.00 7.90 204 VAL A C 1
ATOM 1609 O O . VAL A 1 206 ? 26.375 53.931 52.634 1.00 9.59 204 VAL A O 1
ATOM 1613 N N . PHE A 1 207 ? 27.804 53.707 54.364 1.00 8.42 205 PHE A N 1
ATOM 1614 C CA . PHE A 1 207 ? 28.734 52.872 53.630 1.00 8.66 205 PHE A CA 1
ATOM 1615 C C . PHE A 1 207 ? 28.254 51.425 53.670 1.00 9.14 205 PHE A C 1
ATOM 1616 O O . PHE A 1 207 ? 28.038 50.861 54.755 1.00 10.14 205 PHE A O 1
ATOM 1624 N N . ASP A 1 208 ? 28.069 50.831 52.493 1.00 9.71 206 ASP A N 1
ATOM 1625 C CA . ASP A 1 208 ? 27.648 49.433 52.383 1.00 9.64 206 ASP A CA 1
ATOM 1626 C C . ASP A 1 208 ? 28.840 48.477 52.334 1.00 12.45 206 ASP A C 1
ATOM 1627 O O . ASP A 1 208 ? 29.594 48.486 51.371 1.00 9.37 206 ASP A O 1
ATOM 1632 N N . HIS A 1 209 ? 29.002 47.632 53.347 1.00 10.16 207 HIS A N 1
ATOM 1633 C CA . HIS A 1 209 ? 30.209 46.793 53.411 1.00 13.86 207 HIS A CA 1
ATOM 1634 C C . HIS A 1 209 ? 30.398 45.825 52.227 1.00 16.49 207 HIS A C 1
ATOM 1635 O O . HIS A 1 209 ? 31.514 45.673 51.719 1.00 9.97 207 HIS A O 1
ATOM 1642 N N A ASP A 1 210 ? 29.325 45.178 51.785 0.58 12.28 208 ASP A N 1
ATOM 1643 N N B ASP A 1 210 ? 29.310 45.174 51.823 0.42 12.29 208 ASP A N 1
ATOM 1644 C CA A ASP A 1 210 ? 29.452 44.125 50.776 0.58 12.76 208 ASP A CA 1
ATOM 1645 C CA B ASP A 1 210 ? 29.343 44.155 50.777 0.42 12.83 208 ASP A CA 1
ATOM 1646 C C A ASP A 1 210 ? 29.794 44.636 49.377 0.58 14.67 208 ASP A C 1
ATOM 1647 C C B ASP A 1 210 ? 29.873 44.705 49.460 0.42 14.58 208 ASP A C 1
ATOM 1648 O O A ASP A 1 210 ? 30.505 43.960 48.626 0.58 14.31 208 ASP A O 1
ATOM 1649 O O B ASP A 1 210 ? 30.792 44.141 48.863 0.42 13.68 208 ASP A O 1
ATOM 1658 N N . THR A 1 211 ? 29.289 45.812 49.013 1.00 10.52 209 THR A N 1
ATOM 1659 C CA . THR A 1 211 ? 29.643 46.392 47.717 1.00 13.33 209 THR A CA 1
ATOM 1660 C C . THR A 1 211 ? 30.794 47.382 47.785 1.00 14.52 209 THR A C 1
ATOM 1661 O O . THR A 1 211 ? 31.418 47.664 46.768 1.00 11.00 209 THR A O 1
ATOM 1665 N N . GLY A 1 212 ? 31.063 47.931 48.968 1.00 12.16 210 GLY A N 1
ATOM 1666 C CA . GLY A 1 212 ? 32.067 48.973 49.087 1.00 13.03 210 GLY A CA 1
ATOM 1667 C C . GLY A 1 212 ? 31.581 50.308 48.533 1.00 10.77 210 GLY A C 1
ATOM 1668 O O . GLY A 1 212 ? 32.363 51.244 48.376 1.00 10.10 210 GLY A O 1
ATOM 1669 N N . MET A 1 213 ? 30.288 50.381 48.229 1.00 10.01 211 MET A N 1
ATOM 1670 C CA . MET A 1 213 ? 29.639 51.597 47.727 1.00 14.04 211 MET A CA 1
ATOM 1671 C C . MET A 1 213 ? 28.899 52.328 48.845 1.00 11.11 211 MET A C 1
ATOM 1672 O O . MET A 1 213 ? 28.700 51.780 49.927 1.00 12.75 211 MET A O 1
ATOM 1677 N N . VAL A 1 214 ? 28.485 53.561 48.574 1.00 7.81 212 VAL A N 1
ATOM 1678 C CA . VAL A 1 214 ? 27.873 54.411 49.593 1.00 7.69 212 VAL A CA 1
ATOM 1679 C C . VAL A 1 214 ? 26.462 54.840 49.192 1.00 9.30 212 VAL A C 1
ATOM 1680 O O . VAL A 1 214 ? 26.256 55.366 48.094 1.00 9.53 212 VAL A O 1
ATOM 1684 N N . HIS A 1 215 ? 25.499 54.606 50.080 1.00 10.75 213 HIS A N 1
ATOM 1685 C CA . HIS A 1 215 ? 24.167 55.193 49.945 1.00 9.42 213 HIS A CA 1
ATOM 1686 C C . HIS A 1 215 ? 24.225 56.691 50.257 1.00 7.80 213 HIS A C 1
ATOM 1687 O O . HIS A 1 215 ? 24.423 57.094 51.410 1.00 8.46 213 HIS A O 1
ATOM 1694 N N . ASP A 1 216 ? 24.038 57.511 49.234 1.00 10.58 214 ASP A N 1
ATOM 1695 C CA . ASP A 1 216 ? 24.017 58.960 49.393 1.00 13.16 214 ASP A CA 1
ATOM 1696 C C . ASP A 1 216 ? 22.670 59.468 48.886 1.00 12.68 214 ASP A C 1
ATOM 1697 O O . ASP A 1 216 ? 22.473 59.596 47.678 1.00 11.72 214 ASP A O 1
ATOM 1702 N N . GLY A 1 217 ? 21.740 59.749 49.796 1.00 10.44 215 GLY A N 1
ATOM 1703 C CA . GLY A 1 217 ? 20.388 60.064 49.366 1.00 7.55 215 GLY A CA 1
ATOM 1704 C C . GLY A 1 217 ? 19.850 58.866 48.604 1.00 9.86 215 GLY A C 1
ATOM 1705 O O . GLY A 1 217 ? 19.879 57.750 49.115 1.00 6.78 215 GLY A O 1
ATOM 1706 N N . ASP A 1 218 ? 19.386 59.070 47.371 1.00 8.82 216 ASP A N 1
ATOM 1707 C CA . ASP A 1 218 ? 18.885 57.940 46.601 1.00 7.01 216 ASP A CA 1
ATOM 1708 C C . ASP A 1 218 ? 19.844 57.488 45.495 1.00 12.98 216 ASP A C 1
ATOM 1709 O O . ASP A 1 218 ? 19.413 56.887 44.526 1.00 12.44 216 ASP A O 1
ATOM 1714 N N . VAL A 1 219 ? 21.137 57.765 45.637 1.00 12.38 217 VAL A N 1
ATOM 1715 C CA . VAL A 1 219 ? 22.094 57.257 44.660 1.00 12.24 217 VAL A CA 1
ATOM 1716 C C . VAL A 1 219 ? 23.159 56.396 45.332 1.00 13.66 217 VAL A C 1
ATOM 1717 O O . VAL A 1 219 ? 23.272 56.362 46.553 1.00 12.53 217 VAL A O 1
ATOM 1721 N N . PHE A 1 220 ? 23.934 55.698 44.513 1.00 10.88 218 PHE A N 1
ATOM 1722 C CA . PHE A 1 220 ? 24.969 54.780 44.982 1.00 10.33 218 PHE A CA 1
ATOM 1723 C C . PHE A 1 220 ? 26.293 55.322 44.453 1.00 12.50 218 PHE A C 1
ATOM 1724 O O . PHE A 1 220 ? 26.500 55.410 43.240 1.00 10.23 218 PHE A O 1
ATOM 1732 N N . VAL A 1 221 ? 27.162 55.740 45.369 1.00 13.03 219 VAL A N 1
ATOM 1733 C CA . VAL A 1 221 ? 28.376 56.454 44.996 1.00 12.66 219 VAL A CA 1
ATOM 1734 C C . VAL A 1 221 ? 29.608 55.734 45.525 1.00 11.86 219 VAL A C 1
ATOM 1735 O O . VAL A 1 221 ? 29.563 55.086 46.576 1.00 13.89 219 VAL A O 1
ATOM 1739 N N . PRO A 1 222 ? 30.717 55.831 44.784 1.00 12.84 220 PRO A N 1
ATOM 1740 C CA . PRO A 1 222 ? 31.951 55.214 45.259 1.00 11.60 220 PRO A CA 1
ATOM 1741 C C . PRO A 1 222 ? 32.333 55.817 46.603 1.00 16.60 220 PRO A C 1
ATOM 1742 O O . PRO A 1 222 ? 32.044 56.991 46.852 1.00 17.61 220 PRO A O 1
ATOM 1746 N N . GLY A 1 223 ? 32.943 55.025 47.471 1.00 15.05 221 GLY A N 1
ATOM 1747 C CA . GLY A 1 223 ? 33.315 55.547 48.771 1.00 22.49 221 GLY A CA 1
ATOM 1748 C C . GLY A 1 223 ? 34.562 54.915 49.338 1.00 15.32 221 GLY A C 1
ATOM 1749 O O . GLY A 1 223 ? 35.018 53.877 48.871 1.00 18.98 221 GLY A O 1
ATOM 1750 N N . ASP A 1 224 ? 35.110 55.551 50.363 1.00 12.68 222 ASP A N 1
ATOM 1751 C CA . ASP A 1 224 ? 36.307 55.058 51.017 1.00 11.32 222 ASP A CA 1
ATOM 1752 C C . ASP A 1 224 ? 36.087 55.130 52.520 1.00 9.07 222 ASP A C 1
ATOM 1753 O O . ASP A 1 224 ? 36.117 56.211 53.098 1.00 12.06 222 ASP A O 1
ATOM 1758 N N . LEU A 1 225 ? 35.859 53.979 53.145 1.00 8.56 223 LEU A N 1
ATOM 1759 C CA . LEU A 1 225 ? 35.535 53.952 54.570 1.00 9.66 223 LEU A CA 1
ATOM 1760 C C . LEU A 1 225 ? 36.731 54.398 55.393 1.00 11.66 223 LEU A C 1
ATOM 1761 O O . LEU A 1 225 ? 36.578 54.867 56.518 1.00 13.90 223 LEU A O 1
ATOM 1766 N N . ASN A 1 226 ? 37.924 54.249 54.826 1.00 11.87 224 ASN A N 1
ATOM 1767 C CA . ASN A 1 226 ? 39.141 54.598 55.541 1.00 8.00 224 ASN A CA 1
ATOM 1768 C C . ASN A 1 226 ? 39.244 56.084 55.847 1.00 11.63 224 ASN A C 1
ATOM 1769 O O . ASN A 1 226 ? 40.012 56.477 56.721 1.00 10.69 224 ASN A O 1
ATOM 1774 N N . VAL A 1 227 ? 38.510 56.920 55.117 1.00 13.35 225 VAL A N 1
ATOM 1775 C CA . VAL A 1 227 ? 38.576 58.362 55.359 1.00 10.70 225 VAL A CA 1
ATOM 1776 C C . VAL A 1 227 ? 37.209 58.980 55.683 1.00 9.55 225 VAL A C 1
ATOM 1777 O O . VAL A 1 227 ? 37.048 60.197 55.618 1.00 17.24 225 VAL A O 1
ATOM 1781 N N . SER A 1 228 ? 36.242 58.135 56.036 1.00 7.13 226 SER A N 1
ATOM 1782 C CA . SER A 1 228 ? 34.893 58.573 56.375 1.00 10.72 226 SER A CA 1
ATOM 1783 C C . SER A 1 228 ? 34.647 58.523 57.889 1.00 11.45 226 SER A C 1
ATOM 1784 O O . SER A 1 228 ? 34.771 57.464 58.497 1.00 9.61 226 SER A O 1
ATOM 1787 N N . PRO A 1 229 ? 34.315 59.673 58.508 1.00 13.39 227 PRO A N 1
ATOM 1788 C CA . PRO A 1 229 ? 34.075 59.658 59.958 1.00 10.73 227 PRO A CA 1
ATOM 1789 C C . PRO A 1 229 ? 32.815 58.884 60.316 1.00 11.42 227 PRO A C 1
ATOM 1790 O O . PRO A 1 229 ? 31.706 59.255 59.920 1.00 11.70 227 PRO A O 1
ATOM 1794 N N . VAL A 1 230 ? 32.994 57.808 61.068 1.00 8.90 228 VAL A N 1
ATOM 1795 C CA . VAL A 1 230 ? 31.894 56.899 61.396 1.00 9.90 228 VAL A CA 1
ATOM 1796 C C . VAL A 1 230 ? 31.120 57.321 62.648 1.00 13.39 228 VAL A C 1
ATOM 1797 O O . VAL A 1 230 ? 31.733 57.628 63.663 1.00 9.01 228 VAL A O 1
ATOM 1801 N N . THR A 1 231 ? 29.783 57.330 62.581 1.00 6.71 229 THR A N 1
ATOM 1802 C CA . THR A 1 231 ? 28.972 57.616 63.771 1.00 6.99 229 THR A CA 1
ATOM 1803 C C . THR A 1 231 ? 28.245 56.379 64.333 1.00 8.88 229 THR A C 1
ATOM 1804 O O . THR A 1 231 ? 27.979 56.311 65.533 1.00 9.83 229 THR A O 1
ATOM 1808 N N . ASN A 1 232 ? 27.902 55.410 63.488 1.00 8.56 230 ASN A N 1
ATOM 1809 C CA . ASN A 1 232 ? 27.310 54.176 64.013 1.00 7.84 230 ASN A CA 1
ATOM 1810 C C . ASN A 1 232 ? 27.508 53.011 63.046 1.00 7.97 230 ASN A C 1
ATOM 1811 O O . ASN A 1 232 ? 27.792 53.212 61.867 1.00 10.58 230 ASN A O 1
ATOM 1816 N N A VAL A 1 233 ? 27.385 51.791 63.556 0.51 6.84 231 VAL A N 1
ATOM 1817 N N B VAL A 1 233 ? 27.382 51.792 63.564 0.49 6.85 231 VAL A N 1
ATOM 1818 C CA A VAL A 1 233 ? 27.610 50.609 62.732 0.51 6.96 231 VAL A CA 1
ATOM 1819 C CA B VAL A 1 233 ? 27.640 50.582 62.785 0.49 6.97 231 VAL A CA 1
ATOM 1820 C C A VAL A 1 233 ? 26.588 49.525 63.039 0.51 8.97 231 VAL A C 1
ATOM 1821 C C B VAL A 1 233 ? 26.582 49.520 63.049 0.49 8.96 231 VAL A C 1
ATOM 1822 O O A VAL A 1 233 ? 26.293 49.248 64.203 0.51 7.18 231 VAL A O 1
ATOM 1823 O O B VAL A 1 233 ? 26.270 49.237 64.206 0.49 7.19 231 VAL A O 1
ATOM 1830 N N . VAL A 1 234 ? 26.044 48.914 61.990 1.00 8.52 232 VAL A N 1
ATOM 1831 C CA . VAL A 1 234 ? 25.169 47.766 62.178 1.00 10.64 232 VAL A CA 1
ATOM 1832 C C . VAL A 1 234 ? 26.029 46.517 62.223 1.00 7.73 232 VAL A C 1
ATOM 1833 O O . VAL A 1 234 ? 26.646 46.144 61.238 1.00 8.62 232 VAL A O 1
ATOM 1837 N N . VAL A 1 235 ? 26.080 45.883 63.388 1.00 13.57 233 VAL A N 1
ATOM 1838 C CA . VAL A 1 235 ? 26.797 44.626 63.547 1.00 12.50 233 VAL A CA 1
ATOM 1839 C C . VAL A 1 235 ? 25.766 43.508 63.599 1.00 20.26 233 VAL A C 1
ATOM 1840 O O . VAL A 1 235 ? 24.861 43.529 64.432 1.00 9.14 233 VAL A O 1
ATOM 1844 N N . SER A 1 236 ? 25.894 42.532 62.709 1.00 9.74 234 SER A N 1
ATOM 1845 C CA . SER A 1 236 ? 24.807 41.577 62.530 1.00 15.77 234 SER A CA 1
ATOM 1846 C C . SER A 1 236 ? 25.281 40.180 62.139 1.00 14.70 234 SER A C 1
ATOM 1847 O O . SER A 1 236 ? 26.015 40.013 61.159 1.00 17.57 234 SER A O 1
ATOM 1850 N N . GLU A 1 237 ? 24.878 39.176 62.910 1.00 18.88 235 GLU A N 1
ATOM 1851 C CA . GLU A 1 237 ? 24.957 37.811 62.410 1.00 19.17 235 GLU A CA 1
ATOM 1852 C C . GLU A 1 237 ? 23.540 37.367 62.094 1.00 16.05 235 GLU A C 1
ATOM 1853 O O . GLU A 1 237 ? 22.744 37.041 62.973 1.00 13.68 235 GLU A O 1
ATOM 1859 N N . GLN A 1 238 ? 23.226 37.395 60.811 1.00 15.74 236 GLN A N 1
ATOM 1860 C CA . GLN A 1 238 ? 21.858 37.213 60.355 1.00 14.68 236 GLN A CA 1
ATOM 1861 C C . GLN A 1 238 ? 21.420 35.767 60.457 1.00 19.75 236 GLN A C 1
ATOM 1862 O O . GLN A 1 238 ? 22.240 34.847 60.378 1.00 13.35 236 GLN A O 1
ATOM 1868 N N . THR A 1 239 ? 20.118 35.573 60.623 1.00 12.99 237 THR A N 1
ATOM 1869 C CA . THR A 1 239 ? 19.541 34.241 60.617 1.00 17.54 237 THR A CA 1
ATOM 1870 C C . THR A 1 239 ? 19.165 33.860 59.176 1.00 18.19 237 THR A C 1
ATOM 1871 O O . THR A 1 239 ? 18.997 34.731 58.324 1.00 15.83 237 THR A O 1
ATOM 1875 N N . ALA A 1 240 ? 19.041 32.566 58.898 1.00 15.53 238 ALA A N 1
ATOM 1876 C CA . ALA A 1 240 ? 18.824 32.121 57.523 1.00 19.90 238 ALA A CA 1
ATOM 1877 C C . ALA A 1 240 ? 17.364 32.240 57.103 1.00 21.97 238 ALA A C 1
ATOM 1878 O O . ALA A 1 240 ? 17.066 32.567 55.954 1.00 17.45 238 ALA A O 1
ATOM 1880 N N . VAL A 1 241 ? 16.453 31.975 58.034 1.00 17.00 239 VAL A N 1
ATOM 1881 C CA . VAL A 1 241 ? 15.028 31.943 57.705 1.00 16.29 239 VAL A CA 1
ATOM 1882 C C . VAL A 1 241 ? 14.247 32.860 58.642 1.00 16.57 239 VAL A C 1
ATOM 1883 O O . VAL A 1 241 ? 14.300 32.704 59.860 1.00 13.56 239 VAL A O 1
ATOM 1887 N N . VAL A 1 242 ? 13.535 33.826 58.071 1.00 21.78 240 VAL A N 1
ATOM 1888 C CA . VAL A 1 242 ? 12.733 34.753 58.872 1.00 24.74 240 VAL A CA 1
ATOM 1889 C C . VAL A 1 242 ? 11.572 34.036 59.569 1.00 27.88 240 VAL A C 1
ATOM 1890 O O . VAL A 1 242 ? 10.805 33.289 58.939 1.00 20.46 240 VAL A O 1
ATOM 1894 N N . ILE A 1 243 ? 11.457 34.274 60.873 1.00 20.24 241 ILE A N 1
ATOM 1895 C CA . ILE A 1 243 ? 10.437 33.641 61.702 1.00 19.00 241 ILE A CA 1
ATOM 1896 C C . ILE A 1 243 ? 9.391 34.650 62.160 1.00 27.41 241 ILE A C 1
ATOM 1897 O O . ILE A 1 243 ? 9.708 35.607 62.869 1.00 19.08 241 ILE A O 1
ATOM 1902 N N . LYS A 1 244 ? 8.147 34.433 61.750 1.00 22.87 242 LYS A N 1
ATOM 1903 C CA . LYS A 1 244 ? 7.031 35.264 62.195 1.00 28.07 242 LYS A CA 1
ATOM 1904 C C . LYS A 1 244 ? 6.065 34.424 63.014 1.00 27.90 242 LYS A C 1
ATOM 1905 O O . LYS A 1 244 ? 6.026 33.198 62.867 1.00 23.30 242 LYS A O 1
ATOM 1911 N N . ASP A 1 245 ? 5.297 35.085 63.878 1.00 21.45 243 ASP A N 1
ATOM 1912 C CA . ASP A 1 245 ? 4.262 34.423 64.669 1.00 21.40 243 ASP A CA 1
ATOM 1913 C C . ASP A 1 245 ? 2.911 34.564 63.989 1.00 20.41 243 ASP A C 1
ATOM 1914 O O . ASP A 1 245 ? 2.609 35.627 63.451 1.00 18.60 243 ASP A O 1
ATOM 1919 N N . PRO A 1 246 ? 2.099 33.488 63.994 1.00 18.38 244 PRO A N 1
ATOM 1920 C CA . PRO A 1 246 ? 0.719 33.613 63.508 1.00 15.83 244 PRO A CA 1
ATOM 1921 C C . PRO A 1 246 ? -0.046 34.702 64.265 1.00 24.72 244 PRO A C 1
ATOM 1922 O O . PRO A 1 246 ? 0.196 34.894 65.459 1.00 18.26 244 PRO A O 1
ATOM 1926 N N . VAL A 1 247 ? -0.931 35.414 63.570 1.00 18.96 245 VAL A N 1
ATOM 1927 C CA . VAL A 1 247 ? -1.771 36.429 64.204 1.00 24.88 245 VAL A CA 1
ATOM 1928 C C . VAL A 1 247 ? -2.804 35.745 65.097 1.00 22.32 245 VAL A C 1
ATOM 1929 O O . VAL A 1 247 ? -3.392 34.756 64.705 1.00 21.80 245 VAL A O 1
ATOM 1933 N N . LYS A 1 248 ? -3.015 36.250 66.304 1.00 26.19 246 LYS A N 1
ATOM 1934 C CA . LYS A 1 248 ? -4.039 35.669 67.170 1.00 32.13 246 LYS A CA 1
ATOM 1935 C C . LYS A 1 248 ? -5.439 36.007 66.653 1.00 38.15 246 LYS A C 1
ATOM 1936 O O . LYS A 1 248 ? -5.794 37.181 66.516 1.00 33.90 246 LYS A O 1
#

Radius of gyration: 19.0 Å; Cα contacts (8 Å, |Δi|>4): 521; chains: 1; bounding box: 58×45×47 Å

B-factor: mean 16.65, std 9.17, range [3.58, 62.17]

InterPro domains:
  IPR001205 RNA-directed RNA polymerase, C-terminal domain [PF00680] (4582-4895)
  IPR002589 Macro domain [PF01661] (1318-1421)
  IPR002589 Macro domain [PS51154] (1286-1465)
  IPR002589 Macro domain [SM00506] (1298-1423)
  IPR008740 Peptidase C30, coronavirus [PF05409] (3026-3308)
  IPR008740 Peptidase C30, coronavirus [PS51442] (2998-3299)
  IPR009003 Peptidase S1, PA clan [SSF50494] (2998-3297)
  IPR009461 Non-structural protein NSP16, coronavirus-like [PF06460] (6482-6779)
  IPR009466 Non-structural protein 14, coronavirus [PF06471] (5628-6137)
  IPR009469 RNA-dependent RNA polymerase, N-terminal, coronavirus [PF06478] (4113-4461)
  IPR011050 Pectin lyase fold/virulence factor [SSF51126] (2178-2303)
  IPR013016 Peptidase C16, coronavirus [PF08715] (1631-1932)
  IPR013016 Peptidase C16, coronavirus [PS51124] (1057-1296)
  IPR013016 Peptidase C16, coronavirus [PS51124] (1691-1951)
  IPR014822 Non-structural protein NSP9, coronavirus [PF08710] (3858-3965)
  IPR014822 Non-structural protein NSP9, coronavirus [PS51951] (3858-3965)
  IPR014828 Non-structural protein NSP7, coronavirus [PF08716] (3580-3662)
  IPR014828 Non-structural protein NSP7, coronavirus [PS51949] (3580-3662)
  IPR014829 Non-structural protein NSP8, coronavirus [PF08717] (3663-3857)
  IPR014829 Non-structural protein NSP8, coronavirus [PS51950] (3663-3857)

Foldseek 3Di:
DDPCCQQQVDPPRVVLVPDDQVVQLAFWDADPNFIFGADDLQCLVRVLLRLCVQLVWAFDHNNLRVQNVCCRVRVNRSNRVVLCVQVVNDRSDHDHNLVSNVSCQVGIDFFKKWKKWWAFPVRPDIDIDIDRGQEAEFAQFQQTDFDDADPVGTTTGIHTDDMGAKHKYFYDDWQDAAQPVRGDDAQKFWFWADPDPPDGTAIWMQGPVVCWIGGGRDTHHDDRNGTRTGMGMHHDDDDDDDDDDDD

Sequence (247 aa):
SNNWDSHYGFDKAGEFHMLDHTGFAFPSEVVNGRRVLKTTDNNWVNVTCLQLQFARFRFKSAGLQAMWESYCTGDVAMFVHWLYWLTGVDKGQPSDSENNALNMLSKYIVPAGSVTIERVTHDGCCCSKRVVTAPVVVNASVLKLGVEDGLCPHGLNYIDKVVVVKGTTIVVNVGKPVVAPSHLFLKGVSYTTFLDNGNGVAGHYTVFDHDDTGMVHDGDVFVPGDLNVSPVTNVVVVSEQTAVVIKDPVK

Organism: Porcine epidemic diarrhea virus (NCBI:txid28295)

Nearest PDB structures (foldseek):
  6noz-assembly1_A  TM=1.004E+00  e=2.698E-56  Porcine epidemic diarrhea virus
  7mc9-assembly8_O  TM=9.832E-01  e=2.654E-49  Porcine epidemic diarrhea virus
  7mc9-assembly4_G  TM=9.788E-01  e=1.783E-48  Porcine epidemic diarrhea virus
  7mc9-assembly7_M  TM=9.779E-01  e=2.425E-48  Porcine epidemic diarrhea virus
  7f0u-assembly2_B  TM=9.893E-01  e=1.691E-44  Porcine epidemic diarrhea virus